Protein AF-A0A6C0IVQ6-F1 (afdb_monomer)

Sequence (278 aa):
MSDYTIDEHLTDEHANLTTINNNGDSGSSLWKPEQEDILKKWADKALCYKTMHTKSIKKYWCLNAWFNIPVIILSTLTGTGNFAQGSFNESYASTLILLIGAANLLSAILGTISQYINVAGTLEGHRFANISWDKYARGIQVELGKVRSDRVKDPVMYIKKCQEEFDRLIEISPHFSNDVIEWFTKLINTGEFIEHKQLFGVCCYEWFCLPCGFRGCKKSNCCNTDNDLKENKKKVFKSIWNEIELPEILGRIKPTTIVREDNGSYVNEDNKYRISNV

Secondary structure (DSSP, 8-state):
-----------------------------PPPHHHHHHHHHHHHHHHHHHHHHHHHHHHHHHHHHHHHHHHHHHHHHHHHHHHHGGGS-HHHHHHHHHHHHHHHHHHHHHHHHHHHHTHHHHHHHHHHHHHHHHHHHHHHHHHHHS-GGGS-S-HHHHHHHHHHHHHHHHHHSPPPPHHHHHHHHHHHHH-S-------SSS-HHHHHH-TT-------TTS--S-HHHHHHHHHHHHHHHHHS---TTSS--PPPP-----TT--SSS--TT-----

Radius of gyration: 31.56 Å; Cα contacts (8 Å, |Δi|>4): 172; chains: 1; bounding box: 65×114×86 Å

Solvent-accessible surface area (backbone atoms only — not comparable to full-atom values): 16973 Å² total; per-residue (Å²): 138,85,86,85,89,84,86,89,80,89,79,92,84,82,83,86,82,76,86,77,78,87,67,85,74,92,60,78,62,69,84,50,73,70,60,54,51,51,50,35,55,51,26,45,51,26,50,51,51,22,51,51,24,53,54,48,28,56,52,30,49,41,53,36,48,65,46,49,52,58,30,50,53,33,45,50,54,30,54,52,45,66,70,46,54,88,75,52,59,79,93,51,38,69,61,51,54,52,51,39,52,50,39,44,52,51,24,50,51,48,48,50,51,43,60,71,70,32,38,64,59,53,24,50,40,25,49,53,38,25,53,52,28,47,52,51,21,50,53,46,43,57,51,36,44,26,54,78,86,76,36,76,61,53,50,68,63,49,51,52,52,54,47,55,52,48,54,50,50,60,72,73,36,66,84,80,55,70,71,58,52,53,52,47,54,49,35,67,76,68,70,50,87,74,78,68,82,70,61,86,78,68,42,60,56,65,71,70,71,37,88,85,66,72,83,73,80,88,63,99,76,84,76,89,73,64,70,69,66,51,49,52,53,50,50,55,48,48,57,60,50,70,72,46,85,70,63,74,87,72,80,57,92,69,79,63,63,75,54,64,90,62,84,94,49,78,83,57,88,77,62,84,68,68,79,80,85,126

Mean predicted aligned error: 15.67 Å

InterPro domains:
  IPR059224 SLATT domain-containing [NF033632] (39-190)

Nearest PDB structures (foldseek):
  4fzs-assembly1_A  TM=4.197E-01  e=8.525E-01  Homo sapiens
  1g73-assembly2_B  TM=5.294E-01  e=4.047E+00  Homo sapiens
  8i7r-assembly1_Fl  TM=3.963E-01  e=7.949E+00  Mus musculus
  8otz-assembly1_DU  TM=2.784E-01  e=6.132E+00  Bos taurus

Structure (mmCIF, N/CA/C/O backbone):
data_AF-A0A6C0IVQ6-F1
#
_entry.id   AF-A0A6C0IVQ6-F1
#
loop_
_atom_site.group_PDB
_atom_site.id
_atom_site.type_symbol
_atom_site.label_atom_id
_atom_site.label_alt_id
_atom_site.label_comp_id
_atom_site.label_asym_id
_atom_site.label_entity_id
_atom_site.label_seq_id
_atom_site.pdbx_PDB_ins_code
_atom_site.Cartn_x
_atom_site.Cartn_y
_atom_site.Cartn_z
_atom_site.occupancy
_atom_site.B_iso_or_equiv
_atom_site.auth_seq_id
_atom_site.auth_comp_id
_atom_site.auth_asym_id
_atom_site.auth_atom_id
_atom_site.pdbx_PDB_model_num
ATOM 1 N N . MET A 1 1 ? -3.116 69.961 25.417 1.00 39.62 1 MET A N 1
ATOM 2 C CA . MET A 1 1 ? -4.136 70.856 24.834 1.00 39.62 1 MET A CA 1
ATOM 3 C C . MET A 1 1 ? -4.857 70.059 23.761 1.00 39.62 1 MET A C 1
ATOM 5 O O . MET A 1 1 ? -4.178 69.520 22.896 1.00 39.62 1 MET A O 1
ATOM 9 N N . SER A 1 2 ? -6.182 69.977 23.878 1.00 34.84 2 SER A N 1
ATOM 10 C CA . SER A 1 2 ? -7.156 69.110 23.185 1.00 34.84 2 SER A CA 1
ATOM 11 C C . SER A 1 2 ? -7.271 67.665 23.695 1.00 34.84 2 SER A C 1
ATOM 13 O O . SER A 1 2 ? -6.541 66.769 23.282 1.00 34.84 2 SER A O 1
ATOM 15 N N . ASP A 1 3 ? -8.212 67.526 24.634 1.00 31.81 3 ASP A N 1
ATOM 16 C CA . ASP A 1 3 ? -8.938 66.329 25.067 1.00 31.81 3 ASP A CA 1
ATOM 17 C C . ASP A 1 3 ? -9.768 65.716 23.931 1.00 31.81 3 ASP A C 1
ATOM 19 O O . ASP A 1 3 ? -10.165 66.449 23.029 1.00 31.81 3 ASP A O 1
ATOM 23 N N . TYR A 1 4 ? -10.114 64.427 24.035 1.00 32.75 4 TYR A N 1
ATOM 24 C CA . TYR A 1 4 ? -11.476 63.932 23.773 1.00 32.75 4 TYR A CA 1
ATOM 25 C C . TYR A 1 4 ? -11.675 62.537 24.396 1.00 32.75 4 TYR A C 1
ATOM 27 O O . TYR A 1 4 ? -10.971 61.579 24.079 1.00 32.75 4 TYR A O 1
ATOM 35 N N . THR A 1 5 ? -12.643 62.474 25.307 1.00 34.56 5 THR A N 1
ATOM 36 C CA . THR A 1 5 ? -13.214 61.312 26.004 1.00 34.56 5 THR A CA 1
ATOM 37 C C . THR A 1 5 ? -14.140 60.529 25.067 1.00 34.56 5 THR A C 1
ATOM 39 O O . THR A 1 5 ? -14.837 61.150 24.265 1.00 34.56 5 THR A O 1
ATOM 42 N N . ILE A 1 6 ?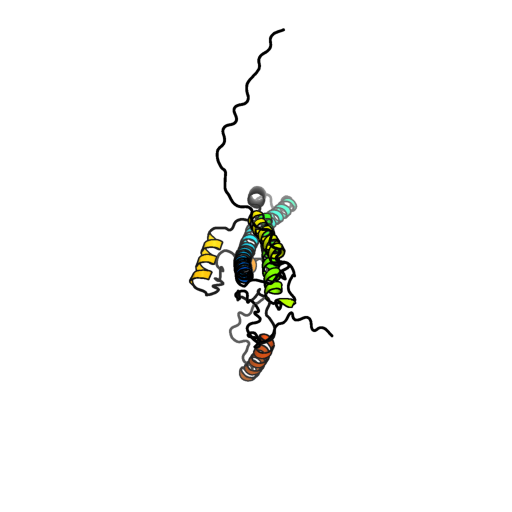 -14.207 59.196 25.185 1.00 34.34 6 ILE A N 1
ATOM 43 C CA . ILE A 1 6 ? -15.333 58.403 24.660 1.00 34.34 6 ILE A CA 1
ATOM 44 C C . ILE A 1 6 ? -15.822 57.456 25.757 1.00 34.34 6 ILE A C 1
ATOM 46 O O . ILE A 1 6 ? -15.037 56.718 26.352 1.00 34.34 6 ILE A O 1
ATOM 50 N N . ASP A 1 7 ? -17.125 57.569 25.994 1.00 32.91 7 ASP A N 1
ATOM 51 C CA . ASP A 1 7 ? -17.917 57.022 27.083 1.00 32.91 7 ASP A CA 1
ATOM 52 C C . ASP A 1 7 ? -18.159 55.510 27.028 1.00 32.91 7 ASP A C 1
ATOM 54 O O . ASP A 1 7 ? -18.269 54.871 25.979 1.00 32.91 7 ASP A O 1
ATOM 58 N N . GLU A 1 8 ? -18.310 54.998 28.241 1.00 35.06 8 GLU A N 1
ATOM 59 C CA . GLU A 1 8 ? -18.814 53.704 28.665 1.00 35.06 8 GLU A CA 1
ATOM 60 C C . GLU A 1 8 ? -20.322 53.594 28.373 1.00 35.06 8 GLU A C 1
ATOM 62 O O . GLU A 1 8 ? -21.125 54.370 28.886 1.00 35.06 8 GLU A O 1
ATOM 67 N N . HIS A 1 9 ? -20.729 52.608 27.569 1.00 32.59 9 HIS A N 1
ATOM 68 C CA . HIS A 1 9 ? -22.131 52.199 27.473 1.00 32.59 9 HIS A CA 1
ATOM 69 C C . HIS A 1 9 ? -22.237 50.677 27.609 1.00 32.59 9 HIS A C 1
ATOM 71 O O . HIS A 1 9 ? -22.200 49.918 26.641 1.00 32.59 9 HIS A O 1
ATOM 77 N N . LEU A 1 10 ? -22.350 50.250 28.867 1.00 28.84 10 LEU A N 1
ATOM 78 C CA . LEU A 1 10 ? -22.862 48.949 29.280 1.00 28.84 10 LEU A CA 1
ATOM 79 C C . LEU A 1 10 ? -24.372 48.909 29.011 1.00 28.84 10 LEU A C 1
ATOM 81 O O . LEU A 1 10 ? -25.109 49.786 29.464 1.00 28.84 10 LEU A O 1
ATOM 85 N N . THR A 1 11 ? -24.832 47.886 28.294 1.00 32.78 11 THR A N 1
ATOM 86 C CA . THR A 1 11 ? -26.228 47.439 28.352 1.00 32.78 11 THR A CA 1
ATOM 87 C C . THR A 1 11 ? -26.240 45.932 28.549 1.00 32.78 11 THR A C 1
ATOM 89 O O . THR A 1 11 ? -25.599 45.185 27.811 1.00 32.78 11 THR A O 1
ATOM 92 N N . ASP A 1 12 ? -26.914 45.542 29.625 1.00 32.16 12 ASP A N 1
ATOM 93 C CA . ASP A 1 12 ? -27.153 44.185 30.085 1.00 32.16 12 ASP A CA 1
ATOM 94 C C . ASP A 1 12 ? -27.976 43.383 29.073 1.00 32.16 12 ASP A C 1
ATOM 96 O O . ASP A 1 12 ? -29.103 43.757 28.753 1.00 32.16 12 ASP A O 1
ATOM 100 N N . GLU A 1 13 ? -27.476 42.218 28.664 1.00 32.88 13 GLU A N 1
ATOM 101 C CA . GLU A 1 13 ? -28.340 41.119 28.239 1.00 32.88 13 GLU A CA 1
ATOM 102 C C . GLU A 1 13 ? -27.662 39.766 28.501 1.00 32.88 13 GLU A C 1
ATOM 104 O O . GLU A 1 13 ? -26.482 39.571 28.216 1.00 32.88 13 GLU A O 1
ATOM 109 N N . HIS A 1 14 ? -28.454 38.833 29.037 1.00 36.22 14 HIS A N 1
ATOM 110 C CA . HIS A 1 14 ? -28.148 37.429 29.360 1.00 36.22 14 HIS A CA 1
ATOM 111 C C . HIS A 1 14 ? -27.620 37.116 30.767 1.00 36.22 14 HIS A C 1
ATOM 113 O O . HIS A 1 14 ? -26.554 36.538 30.979 1.00 36.22 14 HIS A O 1
ATOM 119 N N . ALA A 1 15 ? -28.511 37.334 31.736 1.00 33.47 15 ALA A N 1
ATOM 120 C CA . ALA A 1 15 ? -28.677 36.392 32.832 1.00 33.47 15 ALA A CA 1
ATOM 121 C C . ALA A 1 15 ? -29.112 35.002 32.312 1.00 33.47 15 ALA A C 1
ATOM 123 O O . ALA A 1 15 ? -29.922 34.895 31.392 1.00 33.47 15 ALA A O 1
ATOM 124 N N . ASN A 1 16 ? -28.647 33.971 33.025 1.00 36.69 16 ASN A N 1
ATOM 125 C CA . ASN A 1 16 ? -29.128 32.584 33.062 1.00 36.69 16 ASN A CA 1
ATOM 126 C C . ASN A 1 16 ? -28.609 31.614 31.993 1.00 36.69 16 ASN A C 1
ATOM 128 O O . ASN A 1 16 ? -29.297 31.321 31.025 1.00 36.69 16 ASN A O 1
ATOM 132 N N . 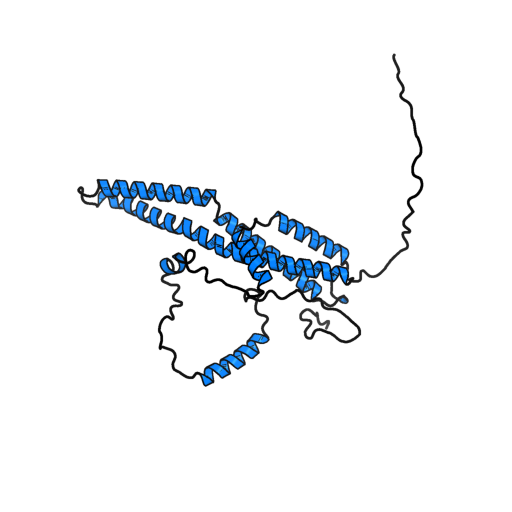LEU A 1 17 ? -27.481 30.965 32.298 1.00 35.75 17 LEU A N 1
ATOM 133 C CA . LEU A 1 17 ? -27.273 29.536 32.036 1.00 35.75 17 LEU A CA 1
ATOM 134 C C . LEU A 1 17 ? -26.373 28.956 33.139 1.00 35.75 17 LEU A C 1
ATOM 136 O O . LEU A 1 17 ? -25.151 28.958 33.063 1.00 35.75 17 LEU A O 1
ATOM 140 N N . THR A 1 18 ? -27.050 28.530 34.207 1.00 37.06 18 THR A N 1
ATOM 141 C CA . THR A 1 18 ? -26.731 27.384 35.074 1.00 37.06 18 THR A CA 1
ATOM 142 C C . THR A 1 18 ? -25.257 27.070 35.335 1.00 37.06 18 THR A C 1
ATOM 144 O O . THR A 1 18 ? -24.587 26.385 34.565 1.00 37.06 18 THR A O 1
ATOM 147 N N . THR A 1 19 ? -24.836 27.442 36.541 1.00 34.34 19 THR A N 1
ATOM 148 C CA . THR A 1 19 ? -23.921 26.697 37.410 1.00 34.34 19 THR A CA 1
ATOM 149 C C . THR A 1 19 ? -24.082 25.185 37.214 1.00 34.34 19 THR A C 1
ATOM 151 O O . THR A 1 19 ? -25.036 24.574 37.700 1.00 34.34 19 THR A O 1
ATOM 154 N N . ILE A 1 20 ? -23.146 24.563 36.494 1.00 45.22 20 ILE A N 1
ATOM 155 C CA . ILE A 1 20 ? -22.993 23.110 36.504 1.00 45.22 20 ILE A CA 1
ATOM 156 C C . ILE A 1 20 ? -22.414 22.760 37.873 1.00 45.22 20 ILE A C 1
ATOM 158 O O . ILE A 1 20 ? -21.264 23.070 38.183 1.00 45.22 20 ILE A O 1
ATOM 162 N N . ASN A 1 21 ? -23.263 22.164 38.708 1.00 36.16 21 ASN A N 1
ATOM 163 C CA . ASN A 1 21 ? -22.885 21.544 39.967 1.00 36.16 21 ASN A CA 1
ATOM 164 C C . ASN A 1 21 ? -21.719 20.578 39.731 1.00 36.16 21 ASN A C 1
ATOM 166 O O . ASN A 1 21 ? -21.910 19.481 39.205 1.00 36.16 21 ASN A O 1
ATOM 170 N N . ASN A 1 22 ? -20.530 20.961 40.193 1.00 44.78 22 ASN A N 1
ATOM 171 C CA . ASN A 1 22 ? -19.451 20.031 40.500 1.00 44.78 22 ASN A CA 1
ATOM 172 C C . ASN A 1 22 ? -19.843 19.247 41.759 1.00 44.78 22 ASN A C 1
ATOM 174 O O . ASN A 1 22 ? -19.300 19.462 42.840 1.00 44.78 22 ASN A O 1
ATOM 178 N N . ASN A 1 23 ? -20.824 18.357 41.622 1.00 41.56 23 ASN A N 1
ATOM 179 C CA . ASN A 1 23 ? -21.019 17.286 42.582 1.00 41.56 23 ASN A CA 1
ATOM 180 C C . ASN A 1 23 ? -20.030 16.186 42.219 1.00 41.56 23 ASN A C 1
ATOM 182 O O . ASN A 1 23 ? -20.065 15.648 41.114 1.00 41.56 23 ASN A O 1
ATOM 186 N N . GLY A 1 24 ? -19.115 15.927 43.151 1.00 49.47 24 GLY A N 1
ATOM 187 C CA . GLY A 1 24 ? -18.060 14.942 43.012 1.00 49.47 24 GLY A CA 1
ATOM 188 C C . GLY A 1 24 ? -18.602 13.585 42.588 1.00 49.47 24 GLY A C 1
ATOM 189 O O . GLY A 1 24 ? -19.324 12.936 43.337 1.00 49.47 24 GLY A O 1
ATOM 190 N N . ASP A 1 25 ? -18.177 13.151 41.409 1.00 44.53 25 ASP A N 1
ATOM 191 C CA . ASP A 1 25 ? -18.083 11.741 41.090 1.00 44.53 25 ASP A CA 1
ATOM 192 C C . ASP A 1 25 ? -16.609 11.364 41.225 1.00 44.53 25 ASP A C 1
ATOM 194 O O . ASP A 1 25 ? -15.830 11.376 40.273 1.00 44.53 25 ASP A O 1
ATOM 198 N N . SER A 1 26 ? -16.195 11.036 42.448 1.00 49.28 26 SER A N 1
ATOM 199 C CA . SER A 1 26 ? -15.092 10.096 42.647 1.00 49.28 26 SER A CA 1
ATOM 200 C C . SER A 1 26 ? -15.589 8.694 42.272 1.00 49.28 26 SER A C 1
ATOM 202 O O . SER A 1 26 ? -15.626 7.789 43.105 1.00 49.28 26 SER A O 1
ATOM 204 N N . GLY A 1 27 ? -16.058 8.550 41.035 1.00 42.69 27 GLY A N 1
ATOM 205 C CA . GLY A 1 27 ? -16.560 7.324 40.451 1.00 42.69 27 GLY A CA 1
ATOM 206 C C . GLY A 1 27 ? -15.420 6.696 39.682 1.00 42.69 27 GLY A C 1
ATOM 207 O O . GLY A 1 27 ? -14.836 7.317 38.796 1.00 42.69 27 GLY A O 1
ATOM 208 N N . SER A 1 28 ? -15.055 5.475 40.061 1.00 48.81 28 SER A N 1
ATOM 209 C CA . SER A 1 28 ? -14.096 4.649 39.332 1.00 48.81 28 SER A CA 1
ATOM 210 C C . SER A 1 28 ? -14.284 4.814 37.825 1.00 48.81 28 SER A C 1
ATOM 212 O O . SER A 1 28 ? -15.405 4.686 37.334 1.00 48.81 28 SER A O 1
ATOM 214 N N . SER A 1 29 ? -13.194 5.086 37.118 1.00 61.88 29 SER A N 1
ATOM 215 C CA . SER A 1 29 ? -13.087 5.227 35.668 1.00 61.88 29 SER A CA 1
ATOM 216 C C . SER A 1 29 ? -13.442 3.916 34.949 1.00 61.88 29 SER A C 1
ATOM 218 O O . SER A 1 29 ? -12.601 3.205 34.402 1.00 61.88 29 SER A O 1
ATOM 220 N N . LEU A 1 30 ? -14.718 3.553 35.019 1.00 79.06 30 LEU A N 1
ATOM 221 C CA . LEU A 1 30 ? -15.250 2.290 34.549 1.00 79.06 30 LEU A CA 1
ATOM 222 C C . LEU A 1 30 ? -15.512 2.382 33.044 1.00 79.06 30 LEU A C 1
ATOM 224 O O . LEU A 1 30 ? -16.108 3.345 32.557 1.00 79.06 30 LEU A O 1
ATOM 228 N N . TRP A 1 31 ? -15.086 1.354 32.315 1.00 84.69 31 TRP A N 1
ATOM 229 C CA . TRP A 1 31 ? -15.348 1.208 30.887 1.00 84.69 31 TRP A CA 1
ATOM 230 C C . TRP A 1 31 ? -16.850 1.145 30.603 1.00 84.69 31 TRP A C 1
ATOM 232 O O . TRP A 1 31 ? -17.545 0.244 31.080 1.00 84.69 31 TRP A O 1
ATOM 242 N N . LYS A 1 32 ? -17.341 2.085 29.790 1.00 88.12 32 LYS A N 1
ATOM 243 C CA . LYS A 1 32 ? -18.727 2.092 29.310 1.00 88.12 32 LYS A CA 1
ATOM 244 C C . LYS A 1 32 ? -18.858 1.285 28.010 1.00 88.12 32 LYS A C 1
ATOM 246 O O . LYS A 1 32 ? -17.937 1.307 27.190 1.00 88.12 32 LYS A O 1
ATOM 251 N N . PRO A 1 33 ? -19.987 0.599 27.763 1.00 87.50 33 PRO A N 1
ATOM 252 C CA . PRO A 1 33 ? -20.165 -0.203 26.551 1.00 87.50 33 PRO A CA 1
ATOM 253 C C . PRO A 1 33 ? -20.109 0.630 25.259 1.00 87.50 33 PRO A C 1
ATOM 255 O O . PRO A 1 33 ? -19.648 0.133 24.233 1.00 87.50 33 PRO A O 1
ATOM 258 N N . GLU A 1 34 ? -20.517 1.901 25.293 1.00 88.31 34 GLU A N 1
ATOM 259 C CA . GLU A 1 34 ? -20.452 2.804 24.137 1.00 88.31 34 GLU A CA 1
ATOM 260 C C . GLU A 1 34 ? -19.000 3.115 23.745 1.00 88.31 34 GLU A C 1
ATOM 262 O O . GLU A 1 34 ? -18.670 3.200 22.564 1.00 88.31 34 GLU A O 1
ATOM 267 N N . GLN A 1 35 ? -18.115 3.241 24.737 1.00 89.88 35 GLN A N 1
ATOM 268 C CA . GLN A 1 35 ? -16.686 3.485 24.534 1.00 89.88 35 GLN A CA 1
ATOM 269 C C . GLN A 1 35 ? -16.002 2.287 23.867 1.00 89.88 35 GLN A C 1
ATOM 271 O O . GLN A 1 35 ? -15.200 2.450 22.947 1.00 89.88 35 GLN A O 1
ATOM 276 N N . GLU A 1 36 ? -16.355 1.076 24.301 1.00 89.12 36 GLU A N 1
ATOM 277 C CA . GLU A 1 36 ? -15.855 -0.171 23.717 1.00 89.12 36 GLU A CA 1
ATOM 278 C C . GLU A 1 36 ? -16.308 -0.328 22.256 1.00 89.12 36 GLU A C 1
ATOM 280 O O . GLU A 1 36 ? -15.520 -0.739 21.403 1.00 89.12 36 GLU A O 1
ATOM 285 N N . ASP A 1 37 ? -17.557 0.037 21.947 1.00 88.44 37 ASP A N 1
ATOM 286 C CA . ASP A 1 37 ? -18.102 -0.029 20.587 1.00 88.44 37 ASP A CA 1
ATOM 287 C C . ASP A 1 37 ? -17.425 0.970 19.631 1.00 88.44 37 ASP A C 1
ATOM 289 O O . ASP A 1 37 ? -17.140 0.636 18.478 1.00 88.44 37 ASP A O 1
ATOM 293 N N . ILE A 1 38 ? -17.092 2.175 20.109 1.00 90.00 38 ILE A N 1
ATOM 294 C CA . ILE A 1 38 ? -16.321 3.161 19.332 1.00 90.00 38 ILE A CA 1
ATOM 295 C C . ILE A 1 38 ? -14.939 2.604 18.979 1.00 90.00 38 ILE A C 1
ATOM 297 O O . ILE A 1 38 ? -14.552 2.610 17.808 1.00 90.00 38 ILE A O 1
ATOM 301 N N . LEU A 1 39 ? -14.217 2.075 19.970 1.00 91.56 39 LEU A N 1
ATOM 302 C CA . LEU A 1 39 ? -12.893 1.491 19.757 1.00 91.56 39 LEU A CA 1
ATOM 303 C C . LEU A 1 39 ? -12.950 0.299 18.800 1.00 91.56 39 LEU A C 1
ATOM 305 O O . LEU A 1 39 ? -12.132 0.208 17.886 1.00 91.56 39 LEU A O 1
ATOM 309 N N . LYS A 1 40 ? -13.954 -0.571 18.947 1.00 88.94 40 LYS A N 1
ATOM 310 C CA . LYS A 1 40 ? -14.193 -1.681 18.020 1.00 88.94 40 LYS A CA 1
ATOM 311 C C . LYS A 1 40 ? -14.358 -1.180 16.583 1.00 88.94 40 LYS A C 1
ATOM 313 O O . LYS A 1 40 ? -13.681 -1.670 15.682 1.00 88.94 40 LYS A O 1
ATOM 318 N N . LYS A 1 41 ? -15.207 -0.170 16.363 1.00 87.56 41 LYS A N 1
ATOM 319 C CA . LYS A 1 41 ? -15.421 0.432 15.036 1.00 87.56 41 LYS A CA 1
ATOM 320 C C . LYS A 1 41 ? -14.136 1.019 14.453 1.00 87.56 41 LYS A C 1
ATOM 322 O O . LYS A 1 41 ? -13.919 0.917 13.246 1.00 87.56 41 LYS A O 1
ATOM 327 N N . TRP A 1 42 ? -13.292 1.644 15.270 1.00 91.94 42 TRP A N 1
ATOM 328 C CA . TRP A 1 42 ? -12.008 2.181 14.814 1.00 91.94 42 TRP A CA 1
ATOM 329 C C . TRP A 1 42 ? -10.998 1.087 14.471 1.00 91.94 42 TRP A C 1
ATOM 331 O O . TRP A 1 42 ? -10.340 1.191 13.436 1.00 91.94 42 TRP A O 1
ATOM 341 N N . ALA A 1 43 ? -10.922 0.019 15.266 1.00 90.38 43 ALA A N 1
ATOM 342 C CA . ALA A 1 43 ? -10.088 -1.141 14.962 1.00 90.38 43 ALA A CA 1
ATOM 343 C C . ALA A 1 43 ? -10.503 -1.802 13.637 1.00 90.38 43 ALA A C 1
ATOM 345 O O . ALA A 1 43 ? -9.658 -2.039 12.774 1.00 90.38 43 ALA A O 1
ATOM 346 N N . ASP A 1 44 ? -11.804 -2.008 13.422 1.00 87.50 44 ASP A N 1
ATOM 347 C CA . ASP A 1 44 ? -12.320 -2.605 12.186 1.00 87.50 44 ASP A CA 1
ATOM 348 C C . ASP A 1 44 ? -12.047 -1.705 10.964 1.00 87.50 44 ASP A C 1
ATOM 350 O O . ASP A 1 44 ? -11.584 -2.183 9.926 1.00 87.50 44 ASP A O 1
ATOM 354 N N . LYS A 1 45 ? -12.233 -0.381 11.087 1.00 89.19 45 LYS A N 1
ATOM 355 C CA . LYS A 1 45 ? -11.847 0.580 10.035 1.00 89.19 45 LYS A CA 1
ATOM 356 C C . LYS A 1 45 ? -10.347 0.536 9.735 1.00 89.19 45 LYS A C 1
ATOM 358 O O . LYS A 1 45 ? -9.958 0.570 8.569 1.00 89.19 45 LYS A O 1
ATOM 363 N N . ALA A 1 46 ? -9.503 0.436 10.757 1.00 91.12 46 ALA A N 1
ATOM 364 C CA . ALA A 1 46 ? -8.058 0.343 10.585 1.00 91.12 46 ALA A CA 1
ATOM 365 C C . ALA A 1 46 ? -7.639 -0.933 9.834 1.00 91.12 46 ALA A C 1
ATOM 367 O O . ALA A 1 46 ? -6.773 -0.871 8.960 1.00 91.12 46 ALA A O 1
ATOM 368 N N . LEU A 1 47 ? -8.298 -2.071 10.085 1.00 88.12 47 LEU A N 1
ATOM 369 C CA . LEU A 1 47 ? -8.084 -3.307 9.319 1.00 88.12 47 LEU A CA 1
ATOM 370 C C . LEU A 1 47 ? -8.481 -3.159 7.842 1.00 88.12 47 LEU A C 1
ATOM 372 O O . LEU A 1 47 ? -7.790 -3.672 6.954 1.00 88.12 47 LEU A O 1
ATOM 376 N N . CYS A 1 48 ? -9.561 -2.426 7.559 1.00 88.38 48 CYS A N 1
ATOM 377 C CA . CYS A 1 48 ? -9.951 -2.077 6.193 1.00 88.38 48 CYS A CA 1
ATOM 378 C C . CYS A 1 48 ? -8.857 -1.250 5.496 1.00 88.38 48 CYS A C 1
ATOM 380 O O . CYS A 1 48 ? -8.420 -1.610 4.399 1.00 88.38 48 CYS A O 1
ATOM 382 N N . TYR A 1 49 ? -8.348 -0.198 6.149 1.00 91.94 49 TYR A N 1
ATOM 383 C CA . TYR A 1 49 ? -7.251 0.617 5.614 1.00 91.94 49 TYR A CA 1
ATOM 384 C C . TYR A 1 49 ? -5.978 -0.195 5.383 1.00 91.94 49 TYR A C 1
ATOM 386 O O . TYR A 1 49 ? -5.423 -0.157 4.283 1.00 91.94 49 TYR A O 1
ATOM 394 N N . LYS A 1 50 ? -5.552 -0.999 6.364 1.00 91.94 50 LYS A N 1
ATOM 395 C CA . LYS A 1 50 ? -4.431 -1.944 6.232 1.00 91.94 50 LYS A CA 1
ATOM 396 C C . LYS A 1 50 ? -4.588 -2.823 4.988 1.00 91.94 50 LYS A C 1
ATOM 398 O O . LYS A 1 50 ? -3.658 -2.965 4.194 1.00 91.94 50 LYS A O 1
ATOM 403 N N . THR A 1 51 ? -5.774 -3.390 4.783 1.00 86.00 51 THR A N 1
ATOM 404 C CA . THR A 1 51 ? -6.046 -4.282 3.646 1.00 86.00 51 THR A CA 1
ATOM 405 C C . THR A 1 51 ? -5.908 -3.548 2.309 1.00 86.00 51 THR A C 1
ATOM 407 O O . THR A 1 51 ? -5.255 -4.054 1.390 1.00 86.00 51 THR A O 1
ATOM 410 N N . MET A 1 52 ? -6.445 -2.330 2.205 1.00 89.06 52 MET A N 1
ATOM 411 C CA . MET A 1 52 ? -6.276 -1.487 1.017 1.00 89.06 52 MET A CA 1
ATOM 412 C C . MET A 1 52 ? -4.804 -1.113 0.787 1.00 89.06 52 MET A C 1
ATOM 414 O O . MET A 1 52 ? -4.314 -1.231 -0.337 1.00 89.06 52 MET A O 1
ATOM 418 N N . HIS A 1 53 ? -4.054 -0.753 1.836 1.00 93.12 53 HIS A N 1
ATOM 419 C CA . HIS A 1 53 ? -2.619 -0.469 1.722 1.00 93.12 53 HIS A CA 1
ATOM 420 C C . HIS A 1 53 ? -1.825 -1.701 1.274 1.00 93.12 53 HIS A C 1
ATOM 422 O O . HIS A 1 53 ? -0.988 -1.588 0.382 1.00 93.12 53 HIS A O 1
ATOM 428 N N . THR A 1 54 ? -2.126 -2.889 1.803 1.00 88.44 54 THR A N 1
ATOM 429 C CA . THR A 1 54 ? -1.513 -4.155 1.365 1.00 88.44 54 THR A CA 1
ATOM 430 C C . THR A 1 54 ? -1.726 -4.403 -0.131 1.00 88.44 54 THR A C 1
ATOM 432 O O . THR A 1 54 ? -0.802 -4.819 -0.837 1.00 88.44 54 THR A O 1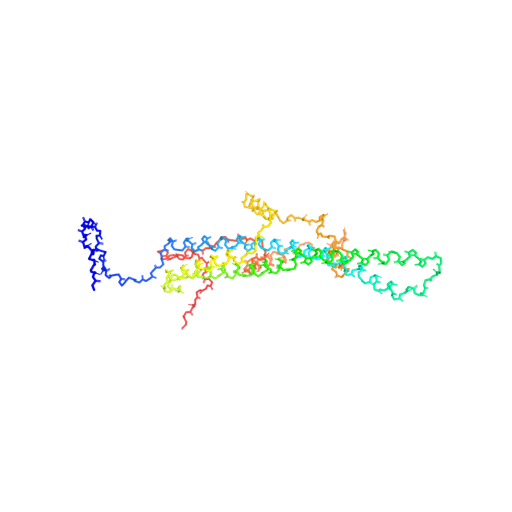
ATOM 435 N N . LYS A 1 55 ? -2.928 -4.117 -0.649 1.00 85.69 55 LYS A N 1
ATOM 436 C CA . LYS A 1 55 ? -3.223 -4.231 -2.083 1.00 85.69 55 LYS A CA 1
ATOM 437 C C . LYS A 1 55 ? -2.431 -3.211 -2.908 1.00 85.69 55 LYS A C 1
ATOM 439 O O . LYS A 1 55 ? -1.839 -3.592 -3.921 1.00 85.69 55 LYS A O 1
ATOM 444 N N . SER A 1 56 ? -2.368 -1.958 -2.459 1.00 89.44 56 SER A N 1
ATOM 445 C CA . SER A 1 56 ? -1.579 -0.903 -3.106 1.00 89.44 56 SER A CA 1
ATOM 446 C C . SER A 1 56 ? -0.087 -1.233 -3.150 1.00 89.44 56 SER A C 1
ATOM 448 O O . SER A 1 56 ? 0.531 -1.059 -4.196 1.00 89.44 56 SER A O 1
ATOM 450 N N . ILE A 1 57 ? 0.490 -1.780 -2.072 1.00 91.06 57 ILE A N 1
ATOM 451 C CA . ILE A 1 57 ? 1.904 -2.197 -2.031 1.00 91.06 57 ILE A CA 1
ATOM 452 C C . ILE A 1 57 ? 2.211 -3.159 -3.179 1.00 91.06 57 ILE A C 1
ATOM 454 O O . ILE A 1 57 ? 3.149 -2.931 -3.938 1.00 91.06 57 ILE A O 1
ATOM 458 N N . LYS A 1 58 ? 1.387 -4.201 -3.362 1.00 84.94 58 LYS A N 1
ATOM 459 C CA . LYS A 1 58 ? 1.567 -5.161 -4.462 1.00 84.94 58 LYS A CA 1
ATOM 460 C C . LYS A 1 58 ? 1.532 -4.455 -5.824 1.00 84.94 58 LYS A C 1
ATOM 462 O O . LYS A 1 58 ? 2.401 -4.688 -6.655 1.00 84.94 58 LYS A O 1
ATOM 467 N N . LYS A 1 59 ? 0.568 -3.555 -6.042 1.00 85.75 59 LYS A N 1
ATOM 468 C CA . LYS A 1 59 ? 0.434 -2.789 -7.292 1.00 85.75 59 LYS A CA 1
ATOM 469 C C . LYS A 1 59 ? 1.669 -1.929 -7.586 1.00 85.75 59 LYS A C 1
ATOM 471 O O . LYS A 1 59 ? 2.231 -2.025 -8.676 1.00 85.75 59 LYS A O 1
ATOM 476 N N . TYR A 1 60 ? 2.084 -1.095 -6.633 1.00 89.56 60 TYR A N 1
ATOM 477 C CA . TYR A 1 60 ? 3.205 -0.174 -6.826 1.00 89.56 60 TYR A CA 1
ATOM 478 C C . TYR A 1 60 ? 4.550 -0.901 -6.893 1.00 89.56 60 TYR A C 1
ATOM 480 O O . TYR A 1 60 ? 5.434 -0.453 -7.617 1.00 89.56 60 TYR A O 1
ATOM 488 N N . TRP A 1 61 ? 4.694 -2.055 -6.235 1.00 87.88 61 TRP A N 1
ATOM 489 C CA . TRP A 1 61 ? 5.873 -2.906 -6.394 1.00 87.88 61 TRP A CA 1
ATOM 490 C C . TRP A 1 61 ? 6.031 -3.384 -7.840 1.00 87.88 61 TRP A C 1
ATOM 492 O O . TRP A 1 61 ? 7.095 -3.211 -8.436 1.00 87.88 61 TRP A O 1
ATOM 502 N N . CYS A 1 62 ? 4.953 -3.890 -8.439 1.00 82.88 62 CYS A N 1
ATOM 503 C CA . CYS A 1 62 ? 4.968 -4.322 -9.831 1.00 82.88 62 CYS A CA 1
ATOM 504 C C . CYS A 1 62 ? 5.224 -3.165 -10.801 1.00 82.88 62 CYS A C 1
ATOM 506 O O . CYS A 1 62 ? 5.992 -3.315 -11.747 1.00 82.88 62 CYS A O 1
ATOM 508 N N . LEU A 1 63 ? 4.598 -2.009 -10.564 1.00 85.81 63 LEU A N 1
ATOM 509 C CA . LEU A 1 63 ? 4.808 -0.819 -11.386 1.00 85.81 63 LEU A CA 1
ATOM 510 C C . LEU A 1 63 ? 6.269 -0.347 -11.312 1.00 85.81 63 LEU A C 1
ATOM 512 O O . LEU A 1 63 ? 6.869 -0.035 -12.336 1.00 85.81 63 LEU A O 1
ATOM 516 N N . ASN A 1 64 ? 6.862 -0.368 -10.116 1.00 88.75 64 ASN A N 1
ATOM 517 C CA . ASN A 1 64 ? 8.262 -0.013 -9.907 1.00 88.75 64 ASN 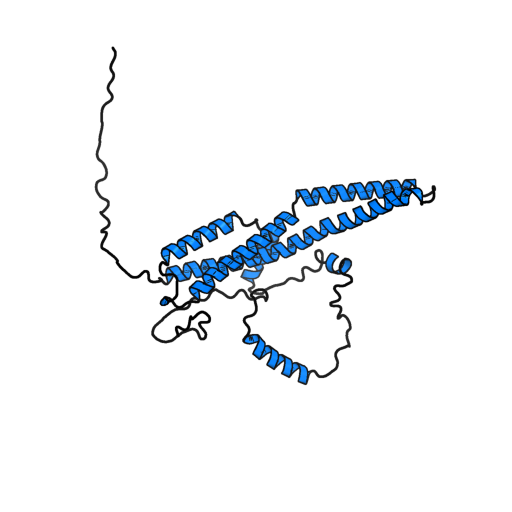A CA 1
ATOM 518 C C . ASN A 1 64 ? 9.201 -0.976 -10.647 1.00 88.75 64 ASN A C 1
ATOM 520 O O . ASN A 1 64 ? 10.152 -0.545 -11.296 1.00 88.75 64 ASN A O 1
ATOM 524 N N . ALA A 1 65 ? 8.921 -2.280 -10.589 1.00 86.12 65 ALA A N 1
ATOM 525 C CA . ALA A 1 65 ? 9.670 -3.284 -11.339 1.00 86.12 65 ALA A CA 1
ATOM 526 C C . ALA A 1 65 ? 9.538 -3.076 -12.859 1.00 86.12 65 ALA A C 1
ATOM 528 O O . ALA A 1 65 ? 10.529 -3.180 -13.581 1.00 86.12 65 ALA A O 1
ATOM 529 N N . TRP A 1 66 ? 8.341 -2.723 -13.339 1.00 84.94 66 TRP A N 1
ATOM 530 C CA . TRP A 1 66 ? 8.076 -2.522 -14.763 1.00 84.94 66 TRP A CA 1
ATOM 531 C C . TRP A 1 66 ? 8.824 -1.326 -15.362 1.00 84.94 66 TRP A C 1
ATOM 533 O O . TRP A 1 66 ? 9.217 -1.396 -16.520 1.00 84.94 66 TRP A O 1
ATOM 543 N N . PHE A 1 67 ? 9.090 -0.273 -14.585 1.00 87.31 67 PHE A N 1
ATOM 544 C CA . PHE A 1 67 ? 9.957 0.824 -15.027 1.00 87.31 67 PHE A CA 1
ATOM 545 C C . PHE A 1 67 ? 11.446 0.500 -14.872 1.00 87.31 67 PHE A C 1
ATOM 547 O O . PHE A 1 67 ? 12.223 0.711 -15.801 1.00 87.31 67 PHE A O 1
ATOM 554 N N . ASN A 1 68 ? 11.860 -0.030 -13.719 1.00 88.56 68 ASN A N 1
ATOM 555 C CA . ASN A 1 68 ? 13.285 -0.175 -13.415 1.00 88.56 68 ASN A CA 1
ATOM 556 C C . ASN A 1 68 ? 13.961 -1.307 -14.197 1.00 88.56 68 ASN A C 1
ATOM 558 O O . ASN A 1 68 ? 15.105 -1.152 -14.613 1.00 88.56 68 ASN A O 1
ATOM 562 N N . ILE A 1 69 ? 13.284 -2.437 -14.426 1.00 89.44 69 ILE A N 1
ATOM 563 C CA . ILE A 1 69 ? 13.902 -3.584 -15.111 1.00 89.44 69 ILE A CA 1
ATOM 564 C C . ILE A 1 69 ? 14.269 -3.244 -16.569 1.00 89.44 69 ILE A C 1
ATOM 566 O O . ILE A 1 69 ? 15.425 -3.464 -16.938 1.00 89.44 69 ILE A O 1
ATOM 570 N N . PRO A 1 70 ? 13.376 -2.669 -17.403 1.00 89.94 70 PRO A N 1
ATOM 571 C CA . PRO A 1 70 ? 13.745 -2.243 -18.753 1.00 89.94 70 PRO A CA 1
ATOM 572 C C . PRO A 1 70 ? 14.864 -1.202 -18.765 1.00 89.94 70 PRO A C 1
ATOM 574 O O . PRO A 1 70 ? 15.764 -1.303 -19.594 1.00 89.94 70 PRO A O 1
ATOM 577 N N . VAL A 1 71 ? 14.850 -0.248 -17.828 1.00 91.25 71 VAL A N 1
ATOM 578 C CA . VAL A 1 71 ? 15.915 0.760 -17.689 1.00 91.25 71 VAL A CA 1
ATOM 579 C C . VAL A 1 71 ? 17.259 0.094 -17.399 1.00 91.25 71 VAL A C 1
ATOM 581 O O . VAL A 1 71 ? 18.247 0.427 -18.049 1.00 91.25 71 VAL A O 1
ATOM 584 N N . ILE A 1 72 ? 17.314 -0.883 -16.488 1.00 91.75 72 ILE A N 1
ATOM 585 C CA . ILE A 1 72 ? 18.542 -1.639 -16.196 1.00 91.75 72 ILE A CA 1
ATOM 586 C C . ILE A 1 72 ? 19.019 -2.378 -17.449 1.00 91.75 72 ILE A C 1
ATOM 588 O O . ILE A 1 72 ? 20.171 -2.215 -17.840 1.00 91.75 72 ILE A O 1
ATOM 592 N N . ILE A 1 73 ? 18.141 -3.136 -18.115 1.00 92.00 73 ILE A N 1
ATOM 593 C CA . ILE A 1 73 ? 18.505 -3.929 -19.301 1.00 92.00 73 ILE A CA 1
ATOM 594 C C . ILE A 1 73 ? 19.034 -3.024 -20.419 1.00 92.00 73 ILE A C 1
ATOM 596 O O . ILE A 1 73 ? 20.113 -3.278 -20.952 1.00 92.00 73 ILE A O 1
ATOM 600 N N . LEU A 1 74 ? 18.309 -1.955 -20.757 1.00 92.56 74 LEU A N 1
ATOM 601 C CA . LEU A 1 74 ? 18.718 -1.015 -21.800 1.00 92.56 74 LEU A CA 1
ATOM 602 C C . LEU A 1 74 ? 20.020 -0.304 -21.432 1.00 92.56 74 LEU A C 1
ATOM 604 O O . LEU A 1 74 ? 20.892 -0.169 -22.287 1.00 92.56 74 LEU A O 1
ATOM 608 N N . SER A 1 75 ? 20.194 0.097 -20.171 1.00 91.69 75 SER A N 1
ATOM 609 C CA . SER A 1 75 ? 21.426 0.750 -19.713 1.00 91.69 75 SER A CA 1
ATOM 610 C C . SER A 1 75 ? 22.625 -0.191 -19.765 1.00 91.69 75 SER A C 1
ATOM 612 O O . SER A 1 75 ? 23.692 0.211 -20.222 1.00 91.69 75 SER A O 1
ATOM 614 N N . THR A 1 76 ? 22.464 -1.456 -19.363 1.00 93.19 76 THR A N 1
ATOM 615 C CA . THR A 1 76 ? 23.530 -2.461 -19.459 1.00 93.19 76 THR A CA 1
ATOM 616 C C . THR A 1 76 ? 23.873 -2.761 -20.915 1.00 93.19 76 THR A C 1
ATOM 618 O O . THR A 1 76 ? 25.048 -2.715 -21.270 1.00 93.19 76 THR A O 1
ATOM 621 N N . LEU A 1 77 ? 22.876 -2.991 -21.780 1.00 91.56 77 LEU A N 1
ATOM 622 C CA . LEU A 1 77 ? 23.102 -3.234 -23.211 1.00 91.56 77 LEU A CA 1
ATOM 623 C C . LEU A 1 77 ? 23.794 -2.050 -23.890 1.00 91.56 77 LEU A C 1
ATOM 625 O O . LEU A 1 77 ? 24.724 -2.245 -24.665 1.00 91.56 77 LEU A O 1
ATOM 629 N N . THR A 1 78 ? 23.378 -0.826 -23.568 1.00 91.62 78 THR A N 1
ATOM 630 C CA . THR A 1 78 ? 23.994 0.398 -24.094 1.00 91.62 78 THR A CA 1
ATOM 631 C C . THR A 1 78 ? 25.421 0.565 -23.566 1.00 91.62 78 THR A C 1
ATOM 633 O O . THR A 1 78 ? 26.322 0.896 -24.332 1.00 91.62 78 THR A O 1
ATOM 636 N N . GLY A 1 79 ? 25.661 0.291 -22.279 1.00 89.44 79 GLY A N 1
ATOM 637 C CA . GLY A 1 79 ? 26.990 0.347 -21.667 1.00 89.44 79 GLY A CA 1
ATOM 638 C C . GLY A 1 79 ? 27.968 -0.646 -22.297 1.00 89.44 79 GLY A C 1
ATOM 639 O O . GLY A 1 79 ? 29.069 -0.266 -22.693 1.00 89.44 79 GLY A O 1
ATOM 640 N N . THR A 1 80 ? 27.547 -1.901 -22.472 1.00 91.00 80 THR A N 1
ATOM 641 C CA . THR A 1 80 ? 28.333 -2.921 -23.183 1.00 91.00 80 THR A CA 1
ATOM 642 C C . THR A 1 80 ? 28.494 -2.577 -24.663 1.00 91.00 80 THR A C 1
ATOM 644 O O . THR A 1 80 ? 29.580 -2.742 -25.210 1.00 91.00 80 THR A O 1
ATOM 647 N N . GLY A 1 81 ? 27.444 -2.059 -25.306 1.00 89.00 81 GLY A N 1
ATOM 648 C CA . GLY A 1 81 ? 27.475 -1.619 -26.698 1.00 89.00 81 GLY A CA 1
ATOM 649 C C . GLY A 1 81 ? 28.512 -0.524 -26.929 1.00 89.00 81 GLY A C 1
ATOM 650 O O . GLY A 1 81 ? 29.314 -0.644 -27.847 1.00 89.00 81 GLY A O 1
ATOM 651 N N . ASN A 1 82 ? 28.560 0.489 -26.058 1.00 87.69 82 ASN A N 1
ATOM 652 C CA . ASN A 1 82 ? 29.569 1.551 -26.099 1.00 87.69 82 ASN A CA 1
ATOM 653 C C . ASN A 1 82 ? 30.997 1.008 -25.940 1.00 87.69 82 ASN A C 1
ATOM 655 O O . ASN A 1 82 ? 31.899 1.462 -26.635 1.00 87.69 82 ASN A O 1
ATOM 659 N N . PHE A 1 83 ? 31.207 0.010 -25.077 1.00 86.25 83 PHE A N 1
ATOM 660 C CA . PHE A 1 83 ? 32.513 -0.638 -24.922 1.00 86.25 83 PHE A CA 1
ATOM 661 C C . PHE A 1 83 ? 32.922 -1.458 -26.160 1.00 86.25 83 PHE A C 1
ATOM 663 O O . PHE A 1 83 ? 34.081 -1.441 -26.563 1.00 86.25 83 PHE A O 1
ATOM 670 N N . ALA A 1 84 ? 31.973 -2.158 -26.785 1.00 85.75 84 ALA A N 1
ATOM 671 C CA . ALA A 1 84 ? 32.229 -3.046 -27.919 1.00 85.75 84 ALA A CA 1
ATOM 672 C C . ALA A 1 84 ? 32.248 -2.337 -29.290 1.00 85.75 84 ALA A C 1
ATOM 674 O O . ALA A 1 84 ? 32.543 -2.983 -30.294 1.00 85.75 84 ALA A O 1
ATOM 675 N N . GLN A 1 85 ? 31.951 -1.031 -29.357 1.00 80.56 85 GLN A N 1
ATOM 676 C CA . GLN A 1 85 ? 31.807 -0.268 -30.609 1.00 80.56 85 GLN A CA 1
ATOM 677 C C . GLN A 1 85 ? 32.989 -0.430 -31.576 1.00 80.56 85 GLN A C 1
ATOM 679 O O . GLN A 1 85 ? 32.774 -0.585 -32.776 1.00 80.56 85 GLN A O 1
ATOM 684 N N . GLY A 1 86 ? 34.223 -0.452 -31.061 1.00 79.56 86 GLY A N 1
ATOM 685 C CA . GLY A 1 86 ? 35.438 -0.594 -31.872 1.00 79.56 86 GLY A CA 1
ATOM 686 C C . GLY A 1 86 ? 35.716 -2.010 -32.392 1.00 79.56 86 GLY A C 1
ATOM 687 O O . GLY A 1 86 ? 36.652 -2.197 -33.162 1.00 79.56 86 GLY A O 1
ATOM 688 N N . SER A 1 87 ? 34.942 -3.014 -31.971 1.00 81.75 87 SER A N 1
ATOM 689 C CA . SER A 1 87 ? 35.125 -4.419 -32.367 1.00 81.75 87 SER A CA 1
ATOM 690 C C . SER A 1 87 ? 34.175 -4.871 -33.480 1.00 81.75 87 SER A C 1
ATOM 692 O O . SER A 1 87 ? 34.283 -6.004 -33.949 1.00 81.75 87 SER A O 1
ATOM 694 N N . PHE A 1 88 ? 33.235 -4.022 -33.904 1.00 78.94 88 PHE A N 1
ATOM 695 C CA . PHE A 1 88 ? 32.276 -4.360 -34.954 1.00 78.94 88 PHE A CA 1
ATOM 696 C C . PHE A 1 88 ? 32.821 -4.046 -36.351 1.00 78.94 88 PHE A C 1
ATOM 698 O O . PHE A 1 88 ? 33.592 -3.112 -36.547 1.00 78.94 88 PHE A O 1
ATOM 705 N N . ASN A 1 89 ? 32.392 -4.832 -37.341 1.00 79.06 89 ASN A N 1
ATOM 706 C CA . ASN A 1 89 ? 32.744 -4.616 -38.743 1.00 79.06 89 ASN A CA 1
ATOM 707 C C . ASN A 1 89 ? 32.182 -3.267 -39.240 1.00 79.06 89 ASN A C 1
ATOM 709 O O . ASN A 1 89 ? 31.039 -2.913 -38.931 1.00 79.06 89 ASN A O 1
ATOM 713 N N . GLU A 1 90 ? 32.966 -2.548 -40.045 1.00 79.44 90 GLU A N 1
ATOM 714 C CA . GLU A 1 90 ? 32.670 -1.208 -40.568 1.00 79.44 90 GLU A CA 1
ATOM 715 C C . GLU A 1 90 ? 31.309 -1.140 -41.283 1.00 79.44 90 GLU A C 1
ATOM 717 O O . GLU A 1 90 ? 30.593 -0.148 -41.171 1.00 79.44 90 GLU A O 1
ATOM 722 N N . SER A 1 91 ? 30.883 -2.243 -41.915 1.00 81.75 91 SER A N 1
ATOM 723 C CA . SER A 1 91 ? 29.604 -2.325 -42.635 1.00 81.75 91 SER A CA 1
ATOM 724 C C . SER A 1 91 ? 28.353 -2.181 -41.752 1.00 81.75 91 SER A C 1
ATOM 726 O O . SER A 1 91 ? 27.302 -1.826 -42.280 1.00 81.75 91 SER A O 1
ATOM 728 N N . TYR A 1 92 ? 28.425 -2.467 -40.445 1.00 83.12 92 TYR A N 1
ATOM 729 C CA . TYR A 1 92 ? 27.278 -2.358 -39.520 1.00 83.12 92 TYR A CA 1
ATOM 730 C C . TYR A 1 92 ? 27.495 -1.330 -38.403 1.00 83.12 92 TYR A C 1
ATOM 732 O O . TYR A 1 92 ? 26.570 -1.047 -37.636 1.00 83.12 92 TYR A O 1
ATOM 740 N N . ALA A 1 93 ? 28.697 -0.756 -38.308 1.00 82.31 93 ALA A N 1
ATOM 741 C CA . ALA A 1 93 ? 29.093 0.126 -37.217 1.00 82.31 93 ALA A CA 1
ATOM 742 C C . ALA A 1 93 ? 28.160 1.343 -37.083 1.00 82.31 93 ALA A C 1
ATOM 744 O O . ALA A 1 93 ? 27.665 1.622 -35.991 1.00 82.31 93 ALA A O 1
ATOM 745 N N . SER A 1 94 ? 27.831 2.019 -38.189 1.00 84.88 94 SER A N 1
ATOM 746 C CA . SER A 1 94 ? 26.954 3.200 -38.167 1.00 84.88 94 SER A CA 1
ATOM 747 C C . SER A 1 94 ? 25.531 2.885 -37.690 1.00 84.88 94 SER A C 1
ATOM 749 O O . SER A 1 94 ? 24.956 3.650 -36.915 1.00 84.88 94 SER A O 1
ATOM 751 N N . THR A 1 95 ? 24.962 1.746 -38.100 1.00 87.69 95 THR A N 1
ATOM 752 C CA . THR A 1 95 ? 23.623 1.320 -37.660 1.00 87.69 95 THR A CA 1
ATOM 753 C C . THR A 1 95 ? 23.615 0.969 -36.173 1.00 87.69 95 THR A C 1
ATOM 755 O O . THR A 1 95 ? 22.697 1.364 -35.457 1.00 87.69 95 THR A O 1
ATOM 758 N N . LEU A 1 96 ? 24.649 0.276 -35.685 1.00 87.38 96 LEU A N 1
ATOM 759 C CA . LEU A 1 96 ? 24.770 -0.076 -34.268 1.00 87.38 96 LEU A CA 1
ATOM 760 C C . LEU A 1 96 ? 24.921 1.161 -33.377 1.00 87.38 96 LEU A C 1
ATOM 762 O O . LEU A 1 96 ? 24.265 1.234 -32.341 1.00 87.38 96 LEU A O 1
ATOM 766 N N . ILE A 1 97 ? 25.710 2.155 -33.793 1.00 88.88 97 ILE A N 1
ATOM 767 C CA . ILE A 1 97 ? 25.864 3.422 -33.059 1.00 88.88 97 ILE A CA 1
ATOM 768 C C . ILE A 1 97 ? 24.512 4.136 -32.911 1.00 88.88 97 ILE A C 1
ATOM 770 O O . ILE A 1 97 ? 24.173 4.583 -31.814 1.00 88.88 97 ILE A O 1
ATOM 774 N N . LEU A 1 98 ? 23.705 4.193 -33.977 1.00 91.19 98 LEU A N 1
ATOM 775 C CA . LEU A 1 98 ? 22.373 4.803 -33.925 1.00 91.19 98 LEU A CA 1
ATOM 776 C C . LEU A 1 98 ? 21.429 4.048 -32.974 1.00 91.19 98 LEU A C 1
ATOM 778 O O . LEU A 1 98 ? 20.725 4.677 -32.184 1.00 91.19 98 LEU A O 1
ATOM 782 N N . LEU A 1 99 ? 21.432 2.710 -33.015 1.00 91.31 99 LEU A N 1
ATOM 783 C CA . LEU A 1 99 ? 20.606 1.881 -32.129 1.00 91.31 99 LEU A CA 1
ATOM 784 C C . LEU A 1 99 ? 21.007 2.030 -30.657 1.00 91.31 99 LEU A C 1
ATOM 786 O O . LEU A 1 99 ? 20.136 2.166 -29.800 1.00 91.31 99 LEU A O 1
ATOM 790 N N . ILE A 1 100 ? 22.310 2.048 -30.365 1.00 91.62 100 ILE A N 1
ATOM 791 C CA . ILE A 1 100 ? 22.839 2.275 -29.013 1.00 91.62 100 ILE A CA 1
ATOM 792 C C . ILE A 1 100 ? 22.437 3.675 -28.525 1.00 91.62 100 ILE A C 1
ATOM 794 O O . ILE A 1 100 ? 21.944 3.816 -27.408 1.00 91.62 100 ILE A O 1
ATOM 798 N N . GLY A 1 101 ? 22.564 4.704 -29.370 1.00 91.31 101 GLY A N 1
ATOM 799 C CA . GLY A 1 101 ? 22.130 6.065 -29.043 1.00 91.31 101 GLY A CA 1
ATOM 800 C C . GLY A 1 101 ? 20.630 6.161 -28.739 1.00 91.31 101 GLY A C 1
ATOM 801 O O . GLY A 1 101 ? 20.238 6.772 -27.742 1.00 91.31 101 GLY A O 1
ATOM 802 N N . ALA A 1 102 ? 19.792 5.505 -29.545 1.00 93.75 102 ALA A N 1
ATOM 803 C CA . ALA A 1 102 ? 18.346 5.455 -29.333 1.00 93.75 102 ALA A CA 1
ATOM 804 C C . ALA A 1 102 ? 17.967 4.699 -28.047 1.00 93.75 102 ALA A C 1
ATOM 806 O O . ALA A 1 102 ? 17.120 5.170 -27.286 1.00 93.75 102 ALA A O 1
ATOM 807 N N . ALA A 1 103 ? 18.613 3.562 -27.768 1.00 93.12 103 ALA A N 1
ATOM 808 C CA . ALA A 1 103 ? 18.405 2.796 -26.539 1.00 93.12 103 ALA A CA 1
ATOM 809 C C . ALA A 1 103 ? 18.809 3.591 -25.286 1.00 93.12 103 ALA A C 1
ATOM 811 O O . ALA A 1 103 ? 18.093 3.554 -24.283 1.00 93.12 103 ALA A O 1
ATOM 812 N N . ASN A 1 104 ? 19.901 4.361 -25.361 1.00 93.38 104 ASN A N 1
ATOM 813 C CA . ASN A 1 104 ? 20.343 5.231 -24.273 1.00 93.38 104 ASN A CA 1
ATOM 814 C C . ASN A 1 104 ? 19.319 6.333 -23.976 1.00 93.38 104 ASN A C 1
ATOM 816 O O . ASN A 1 104 ? 18.940 6.547 -22.825 1.00 93.38 104 ASN A O 1
ATOM 820 N N . LEU A 1 105 ? 18.833 7.003 -25.027 1.00 94.88 105 LEU A N 1
ATOM 821 C CA . LEU A 1 105 ? 17.815 8.044 -24.903 1.00 94.88 105 LEU A CA 1
ATOM 822 C C . LEU A 1 105 ? 16.512 7.479 -24.324 1.00 94.88 105 LEU A C 1
ATOM 824 O O . LEU A 1 105 ? 15.936 8.071 -23.413 1.00 94.88 105 LEU A O 1
ATOM 828 N N . LEU A 1 106 ? 16.072 6.311 -24.802 1.00 94.00 106 LEU A N 1
ATOM 829 C CA . LEU A 1 106 ? 14.883 5.638 -24.285 1.00 94.00 106 LEU A CA 1
ATOM 830 C C . LEU A 1 106 ? 15.036 5.279 -22.799 1.00 94.00 106 LEU A C 1
ATOM 832 O O . LEU A 1 106 ? 14.127 5.544 -22.014 1.00 94.00 106 LEU A O 1
ATOM 836 N N . SER A 1 107 ? 16.187 4.726 -22.404 1.00 93.50 107 SER A N 1
ATOM 837 C CA . SER A 1 107 ? 16.490 4.407 -21.004 1.00 93.50 107 SER A CA 1
ATOM 838 C C . SER A 1 107 ? 16.440 5.651 -20.110 1.00 93.50 107 SER A C 1
ATOM 840 O O . SER A 1 107 ? 15.805 5.636 -19.056 1.00 93.50 107 SER A O 1
ATOM 842 N N . ALA A 1 108 ? 17.032 6.762 -20.561 1.00 93.38 108 ALA A N 1
ATOM 843 C CA . ALA A 1 108 ? 17.043 8.022 -19.823 1.00 93.38 108 ALA A CA 1
ATOM 844 C C . ALA A 1 108 ? 15.633 8.618 -19.652 1.00 93.38 108 ALA A C 1
ATOM 846 O O . ALA A 1 108 ? 15.274 9.062 -18.557 1.00 93.38 108 ALA A O 1
ATOM 847 N N . ILE A 1 109 ? 14.806 8.587 -20.704 1.00 94.44 109 ILE A N 1
ATOM 848 C CA . ILE A 1 109 ? 13.414 9.062 -20.651 1.00 94.44 109 ILE A CA 1
ATOM 849 C C . ILE A 1 109 ? 12.593 8.198 -19.687 1.00 94.44 109 ILE A C 1
ATOM 851 O O . ILE A 1 109 ? 11.909 8.737 -18.817 1.00 94.44 109 ILE A O 1
ATOM 855 N N . LEU A 1 110 ? 12.695 6.868 -19.790 1.00 91.69 110 LEU A N 1
ATOM 856 C CA . LEU A 1 110 ? 12.009 5.943 -18.882 1.00 91.69 110 LEU A CA 1
ATOM 857 C C . LEU A 1 110 ? 12.436 6.155 -17.423 1.00 91.69 110 LEU A C 1
ATOM 859 O O . LEU A 1 110 ? 11.581 6.202 -16.538 1.00 91.69 110 LEU A O 1
ATOM 863 N N . GLY A 1 111 ? 13.737 6.338 -17.178 1.00 92.06 111 GLY A N 1
ATOM 864 C CA . GLY A 1 111 ? 14.273 6.653 -15.854 1.00 92.06 111 GLY A CA 1
ATOM 865 C C . GLY A 1 111 ? 13.707 7.959 -15.293 1.00 92.06 111 GLY A C 1
ATOM 866 O O . GLY A 1 111 ? 13.240 7.993 -14.155 1.00 92.06 111 GLY A O 1
ATOM 867 N N . THR A 1 112 ? 13.659 9.010 -16.115 1.00 94.38 112 THR A N 1
ATOM 868 C CA . THR A 1 112 ? 13.134 10.325 -15.713 1.00 94.38 112 THR A CA 1
ATOM 869 C C . THR A 1 112 ? 11.640 10.264 -15.390 1.00 94.38 112 THR A C 1
ATOM 871 O O . THR A 1 112 ? 11.208 10.809 -14.376 1.00 94.38 112 THR A O 1
ATOM 874 N N . ILE A 1 113 ? 10.847 9.555 -16.200 1.00 92.00 113 ILE A N 1
ATOM 875 C CA . ILE A 1 113 ? 9.411 9.355 -15.947 1.00 92.00 113 ILE A CA 1
ATOM 876 C C . ILE A 1 113 ? 9.195 8.570 -14.646 1.00 92.00 113 ILE A C 1
ATOM 878 O O . ILE A 1 113 ? 8.364 8.962 -13.827 1.00 92.00 113 ILE A O 1
ATOM 882 N N . SER A 1 114 ? 9.958 7.494 -14.429 1.00 89.25 114 SER A N 1
ATOM 883 C CA . SER A 1 114 ? 9.892 6.687 -13.202 1.00 89.25 114 SER A CA 1
ATOM 884 C C . SER A 1 114 ? 10.160 7.533 -11.953 1.00 89.25 114 SER A C 1
ATOM 886 O O . SER A 1 114 ? 9.406 7.473 -10.976 1.00 89.25 114 SER A O 1
ATOM 888 N N . GLN A 1 115 ? 11.194 8.379 -12.008 1.00 91.00 115 GLN A N 1
ATOM 889 C CA . GLN A 1 115 ? 11.565 9.270 -10.912 1.00 91.00 115 GLN A CA 1
ATOM 890 C C . GLN A 1 115 ? 10.531 10.380 -10.687 1.00 91.00 115 GLN A C 1
ATOM 892 O O . GLN A 1 115 ? 10.213 10.678 -9.539 1.00 91.00 115 GLN A O 1
ATOM 897 N N . TYR A 1 116 ? 9.962 10.943 -11.758 1.00 93.62 116 TYR A N 1
ATOM 898 C CA . TYR A 1 116 ? 8.900 11.948 -11.672 1.00 93.62 116 TYR A CA 1
ATOM 899 C C . TYR A 1 116 ? 7.624 11.398 -11.020 1.00 93.62 116 TYR A C 1
ATOM 901 O O . TYR A 1 116 ? 7.063 12.036 -10.133 1.00 93.62 116 TYR A O 1
ATOM 909 N N . ILE A 1 117 ? 7.183 10.196 -11.416 1.00 89.75 117 ILE A N 1
ATOM 910 C CA . ILE A 1 117 ? 6.005 9.537 -10.821 1.00 89.75 117 ILE A CA 1
ATOM 911 C C . ILE A 1 117 ? 6.284 9.107 -9.369 1.00 89.75 117 ILE A C 1
ATOM 913 O O . ILE A 1 117 ? 5.352 8.928 -8.589 1.00 89.75 117 ILE A O 1
ATOM 917 N N . ASN A 1 118 ? 7.557 8.957 -8.988 1.00 91.44 118 ASN A N 1
ATOM 918 C CA . ASN A 1 118 ? 7.995 8.549 -7.655 1.00 91.44 118 ASN A CA 1
ATOM 919 C C . ASN A 1 118 ? 7.331 7.241 -7.177 1.00 91.44 118 ASN A C 1
ATOM 921 O O . ASN A 1 118 ? 6.876 7.114 -6.038 1.00 91.44 118 ASN A O 1
ATOM 925 N N . VAL A 1 119 ? 7.296 6.236 -8.059 1.00 88.56 119 VAL A N 1
ATOM 926 C CA . VAL A 1 119 ? 6.639 4.943 -7.792 1.00 88.56 119 VAL A CA 1
ATOM 927 C C . VAL A 1 119 ? 7.209 4.266 -6.538 1.00 88.56 119 VAL A C 1
ATOM 929 O O . VAL A 1 119 ? 6.458 3.708 -5.735 1.00 88.56 119 VAL A O 1
ATOM 932 N N . ALA A 1 120 ? 8.528 4.345 -6.342 1.00 89.94 120 ALA A N 1
ATOM 933 C CA . ALA A 1 120 ? 9.208 3.802 -5.169 1.00 89.94 120 ALA A CA 1
ATOM 934 C C . ALA A 1 120 ? 8.824 4.535 -3.870 1.00 89.94 120 ALA A C 1
ATOM 936 O O . ALA A 1 120 ? 8.590 3.885 -2.851 1.00 89.94 120 ALA A O 1
ATOM 937 N N . GLY A 1 121 ? 8.703 5.867 -3.901 1.00 93.62 121 GLY A N 1
ATOM 938 C CA . GLY A 1 121 ? 8.263 6.647 -2.745 1.00 93.62 121 GLY A CA 1
ATOM 939 C C . GLY A 1 121 ? 6.813 6.354 -2.367 1.00 93.62 121 GLY A C 1
ATOM 940 O O . GLY A 1 121 ? 6.515 6.144 -1.193 1.00 93.62 121 GLY A O 1
ATOM 941 N N . THR A 1 122 ? 5.913 6.248 -3.350 1.00 92.38 122 THR A N 1
ATOM 942 C CA . THR A 1 122 ? 4.510 5.872 -3.104 1.00 92.38 122 THR A CA 1
ATOM 943 C C . THR A 1 122 ? 4.388 4.453 -2.543 1.00 92.38 122 THR A C 1
ATOM 945 O O . THR A 1 122 ? 3.609 4.221 -1.617 1.00 92.38 122 THR A O 1
ATOM 948 N N . LEU A 1 123 ? 5.182 3.503 -3.054 1.00 93.25 123 LEU A N 1
ATOM 949 C CA . LEU A 1 123 ? 5.262 2.139 -2.522 1.00 93.25 123 LEU A CA 1
ATOM 950 C C . LEU A 1 123 ? 5.641 2.139 -1.037 1.00 93.25 123 LEU A C 1
ATOM 952 O O . LEU A 1 123 ? 4.959 1.506 -0.227 1.00 93.25 123 LEU A O 1
ATOM 956 N N . GLU A 1 124 ? 6.705 2.858 -0.683 1.00 95.00 124 GLU A N 1
ATOM 957 C CA . GLU A 1 124 ? 7.172 2.936 0.699 1.00 95.00 124 GLU A CA 1
ATOM 958 C C . GLU A 1 124 ? 6.159 3.653 1.599 1.00 95.00 124 GLU A C 1
ATOM 960 O O . GLU A 1 124 ? 5.908 3.202 2.715 1.00 95.00 124 GLU A O 1
ATOM 965 N N . GLY A 1 125 ? 5.488 4.688 1.087 1.00 95.94 125 GLY A N 1
ATOM 966 C CA . GLY A 1 125 ? 4.385 5.353 1.780 1.00 95.94 125 GLY A CA 1
ATOM 967 C C . GLY A 1 125 ? 3.254 4.384 2.135 1.00 95.94 125 GLY A C 1
ATOM 968 O O . GLY A 1 125 ? 2.815 4.338 3.286 1.00 95.94 125 GLY A O 1
ATOM 969 N N . HIS A 1 126 ? 2.807 3.546 1.188 1.00 95.62 126 HIS A N 1
ATOM 970 C CA . HIS A 1 126 ? 1.786 2.537 1.495 1.00 95.62 126 HIS A CA 1
ATOM 971 C C . HIS A 1 126 ? 2.324 1.449 2.435 1.00 95.62 126 HIS A C 1
ATOM 973 O O . HIS A 1 126 ? 1.555 0.950 3.256 1.00 95.62 126 HIS A O 1
ATOM 979 N N . ARG A 1 127 ? 3.616 1.093 2.360 1.00 95.06 127 ARG A N 1
ATOM 980 C CA . ARG A 1 127 ? 4.254 0.132 3.278 1.00 95.06 127 ARG A CA 1
ATOM 981 C C . ARG A 1 127 ? 4.267 0.642 4.714 1.00 95.06 127 ARG A C 1
ATOM 983 O O . ARG A 1 127 ? 3.856 -0.087 5.617 1.00 95.06 127 ARG A O 1
ATOM 990 N N . PHE A 1 128 ? 4.688 1.886 4.913 1.00 96.69 128 PHE A N 1
ATOM 991 C CA . PHE A 1 128 ? 4.694 2.536 6.216 1.00 96.69 128 PHE A CA 1
ATOM 992 C C . PHE A 1 128 ? 3.277 2.654 6.786 1.00 96.69 128 PHE A C 1
ATOM 994 O O . PHE A 1 128 ? 3.034 2.236 7.918 1.00 96.69 128 PHE A O 1
ATOM 1001 N N . ALA A 1 129 ? 2.320 3.134 5.985 1.00 96.00 129 ALA A N 1
ATOM 1002 C CA . ALA A 1 129 ? 0.926 3.238 6.405 1.00 96.00 129 ALA A CA 1
ATOM 1003 C C . ALA A 1 129 ? 0.335 1.868 6.777 1.00 96.00 129 ALA A C 1
ATOM 1005 O O . ALA A 1 129 ? -0.294 1.740 7.822 1.00 96.00 129 ALA A O 1
ATOM 1006 N N . ASN A 1 130 ? 0.598 0.817 5.991 1.00 94.50 130 ASN A N 1
ATOM 1007 C CA . ASN A 1 130 ? 0.144 -0.543 6.294 1.00 94.50 130 ASN A CA 1
ATOM 1008 C C . ASN A 1 130 ? 0.605 -1.028 7.677 1.00 94.50 130 ASN A C 1
ATOM 1010 O O . ASN A 1 130 ? -0.190 -1.581 8.431 1.00 94.50 130 ASN A O 1
ATOM 1014 N N . ILE A 1 131 ? 1.882 -0.816 8.011 1.00 94.94 131 ILE A N 1
ATOM 1015 C CA . ILE A 1 131 ? 2.449 -1.213 9.308 1.00 94.94 131 ILE A CA 1
ATOM 1016 C C . ILE A 1 131 ? 1.818 -0.399 10.442 1.00 94.94 131 ILE A C 1
ATOM 1018 O O . ILE A 1 131 ? 1.485 -0.953 11.490 1.00 94.94 131 ILE A O 1
ATOM 1022 N N . SER A 1 132 ? 1.642 0.905 10.239 1.00 96.06 132 SER A N 1
ATOM 1023 C CA . SER A 1 132 ? 1.089 1.796 11.258 1.00 96.06 132 SER A CA 1
ATOM 1024 C C . SER A 1 132 ? -0.393 1.506 11.534 1.00 96.06 132 SER A C 1
ATOM 1026 O O . SER A 1 132 ? -0.773 1.378 12.697 1.00 96.06 132 SER A O 1
ATOM 1028 N N . TRP A 1 133 ? -1.202 1.278 10.493 1.00 95.12 133 TRP A N 1
ATOM 1029 C CA . TRP A 1 133 ? -2.600 0.844 10.625 1.00 95.12 133 TRP A CA 1
ATOM 1030 C C . TRP A 1 133 ? -2.731 -0.526 11.295 1.00 95.12 133 TRP A C 1
ATOM 1032 O O . TRP A 1 133 ? -3.599 -0.717 12.145 1.00 95.12 133 TRP A O 1
ATOM 1042 N N . ASP A 1 134 ? -1.846 -1.469 10.965 1.00 94.06 134 ASP A N 1
ATOM 1043 C CA . ASP A 1 134 ? -1.795 -2.782 11.611 1.00 94.06 134 ASP A CA 1
ATOM 1044 C C . ASP A 1 134 ? -1.453 -2.682 13.106 1.00 94.06 134 ASP A C 1
ATOM 1046 O O . ASP A 1 134 ? -2.099 -3.307 13.947 1.00 94.06 134 ASP A O 1
ATOM 1050 N N . LYS A 1 135 ? -0.460 -1.858 13.460 1.00 94.69 135 LYS A N 1
ATOM 1051 C CA . LYS A 1 135 ? -0.085 -1.609 14.858 1.00 94.69 135 LYS A CA 1
ATOM 1052 C C . LYS A 1 135 ? -1.221 -0.943 15.635 1.00 94.69 135 LYS A C 1
ATOM 1054 O O . LYS A 1 135 ? -1.465 -1.320 16.780 1.00 94.69 135 LYS A O 1
ATOM 1059 N N . TYR A 1 136 ? -1.905 0.019 15.021 1.00 95.62 136 TYR A N 1
ATOM 1060 C CA . TYR A 1 136 ? -3.061 0.694 15.603 1.00 95.62 136 TYR A CA 1
ATOM 1061 C C . TYR A 1 136 ? -4.205 -0.288 15.889 1.00 95.62 136 TYR A C 1
ATOM 1063 O O . TYR A 1 136 ? -4.665 -0.376 17.028 1.00 95.62 136 TYR A O 1
ATOM 1071 N N . ALA A 1 137 ? -4.605 -1.085 14.889 1.00 93.56 137 ALA A N 1
ATOM 1072 C CA . ALA A 1 137 ? -5.679 -2.067 15.027 1.00 93.56 137 ALA A CA 1
ATOM 1073 C C . ALA A 1 137 ? -5.370 -3.095 16.125 1.00 93.56 137 ALA A C 1
ATOM 1075 O O . ALA A 1 137 ? -6.177 -3.289 17.035 1.00 93.56 137 ALA A O 1
ATOM 1076 N N . ARG A 1 138 ? -4.166 -3.684 16.103 1.00 91.75 138 ARG A N 1
ATOM 1077 C CA . ARG A 1 138 ? -3.732 -4.648 17.126 1.00 91.75 138 ARG A CA 1
ATOM 1078 C C . ARG A 1 138 ? -3.668 -4.030 18.518 1.00 91.75 138 ARG A C 1
ATOM 1080 O O . ARG A 1 138 ? -4.020 -4.691 19.488 1.00 91.75 138 ARG A O 1
ATOM 1087 N N . GLY A 1 139 ? -3.246 -2.770 18.627 1.00 93.25 139 GLY A N 1
ATOM 1088 C CA . GLY A 1 139 ? -3.220 -2.047 19.898 1.00 93.25 139 GLY A CA 1
ATOM 1089 C C . GLY A 1 139 ? -4.600 -1.972 20.554 1.00 93.25 139 GLY A C 1
ATOM 1090 O O . GLY A 1 139 ? -4.723 -2.248 21.746 1.00 93.25 139 GLY A O 1
ATOM 1091 N N . ILE A 1 140 ? -5.635 -1.670 19.766 1.00 93.44 140 ILE A N 1
ATOM 1092 C CA . ILE A 1 140 ? -7.020 -1.621 20.248 1.00 93.44 140 ILE A CA 1
ATOM 1093 C C . ILE A 1 140 ? -7.565 -3.025 20.528 1.00 93.44 140 ILE A C 1
ATOM 1095 O O . ILE A 1 140 ? -8.194 -3.238 21.561 1.00 93.44 140 ILE A O 1
ATOM 1099 N N . GLN A 1 141 ? -7.312 -3.996 19.647 1.00 90.06 141 GLN A N 1
ATOM 1100 C CA . GLN A 1 141 ? -7.754 -5.383 19.836 1.00 90.06 141 GLN A CA 1
ATOM 1101 C C . GLN A 1 141 ? -7.195 -5.999 21.120 1.00 90.06 141 GLN A C 1
ATOM 1103 O O . GLN A 1 141 ? -7.928 -6.660 21.849 1.00 90.06 141 GLN A O 1
ATOM 1108 N N . VAL A 1 142 ? -5.915 -5.758 21.424 1.00 90.19 142 VAL A N 1
ATOM 1109 C CA . VAL A 1 142 ? -5.292 -6.216 22.674 1.00 90.19 142 VAL A CA 1
ATOM 1110 C C . VAL A 1 142 ? -5.976 -5.581 23.880 1.00 90.19 142 VAL A C 1
ATOM 1112 O O . VAL A 1 142 ? -6.201 -6.260 24.876 1.00 90.19 142 VAL A O 1
ATOM 1115 N N . GLU A 1 143 ? -6.333 -4.300 23.805 1.00 89.62 143 GLU A N 1
ATOM 1116 C CA . GLU A 1 143 ? -6.997 -3.614 24.910 1.00 89.62 143 GLU A CA 1
ATOM 1117 C C . GLU A 1 143 ? -8.436 -4.110 25.122 1.00 89.62 143 GLU A C 1
ATOM 1119 O O . GLU A 1 143 ? -8.818 -4.435 26.244 1.00 89.62 143 GLU A O 1
ATOM 1124 N N . LEU A 1 144 ? -9.212 -4.267 24.046 1.00 88.31 144 LEU A N 1
ATOM 1125 C CA . LEU A 1 144 ? -10.576 -4.812 24.092 1.00 88.31 144 LEU A CA 1
ATOM 1126 C C . LEU A 1 144 ? -10.621 -6.314 24.418 1.00 88.31 144 LEU A C 1
ATOM 1128 O O . LEU A 1 144 ? -11.639 -6.805 24.914 1.00 88.31 144 LEU A O 1
ATOM 1132 N N . GLY A 1 145 ? -9.523 -7.030 24.164 1.00 83.75 145 GLY A N 1
ATOM 1133 C CA . GLY A 1 145 ? -9.343 -8.434 24.519 1.00 83.75 145 GLY A CA 1
ATOM 1134 C C . GLY A 1 145 ? -9.141 -8.663 26.018 1.00 83.75 145 GLY A C 1
ATOM 1135 O O . GLY A 1 145 ? -9.459 -9.738 26.516 1.00 83.75 145 GLY A O 1
ATOM 1136 N N . LYS A 1 146 ? -8.662 -7.665 26.769 1.00 85.44 146 LYS A N 1
ATOM 1137 C CA . LYS A 1 146 ? -8.510 -7.771 28.229 1.00 85.44 146 LYS A CA 1
ATOM 1138 C C . LYS A 1 146 ? -9.859 -7.697 28.942 1.00 85.44 146 LYS A C 1
ATOM 1140 O O . LYS A 1 146 ? -10.808 -7.080 28.452 1.00 85.44 146 LYS A O 1
ATOM 1145 N N . VAL A 1 147 ? -9.914 -8.270 30.143 1.00 82.06 147 VAL A N 1
ATOM 1146 C CA . VAL A 1 147 ? -11.011 -8.052 31.101 1.00 82.06 147 VAL A CA 1
ATOM 1147 C C . VAL A 1 147 ? -11.032 -6.580 31.529 1.00 82.06 147 VAL A C 1
ATOM 1149 O O . VAL A 1 147 ? -9.975 -5.960 31.611 1.00 82.06 147 VAL A O 1
ATOM 1152 N N . ARG A 1 148 ? -12.210 -6.005 31.816 1.00 82.06 148 ARG A N 1
ATOM 1153 C CA . ARG A 1 148 ? -12.353 -4.579 32.178 1.00 82.06 148 ARG A CA 1
ATOM 1154 C C . ARG A 1 148 ? -11.476 -4.155 33.363 1.00 82.06 148 ARG A C 1
ATOM 1156 O O . ARG A 1 148 ? -11.004 -3.022 33.362 1.00 82.06 148 ARG A O 1
ATOM 1163 N N . SER A 1 149 ? -11.221 -5.052 34.317 1.00 79.56 149 SER A N 1
ATOM 1164 C CA . SER A 1 149 ? -10.320 -4.830 35.459 1.00 79.56 149 SER A CA 1
ATOM 1165 C C . SER A 1 149 ? -8.854 -4.615 35.068 1.00 79.56 149 SER A C 1
ATOM 1167 O O . SER A 1 149 ? -8.147 -3.863 35.736 1.00 79.56 149 SER A O 1
ATOM 1169 N N . ASP A 1 150 ? -8.408 -5.264 33.990 1.00 81.12 150 ASP A N 1
ATOM 1170 C CA . ASP A 1 150 ? -6.999 -5.340 33.577 1.00 81.12 150 ASP A CA 1
ATOM 1171 C C . ASP A 1 150 ? -6.666 -4.323 32.470 1.00 81.12 150 ASP A C 1
ATOM 1173 O O . ASP A 1 150 ? -5.532 -4.244 31.983 1.00 81.12 150 ASP A O 1
ATOM 1177 N N . ARG A 1 151 ? -7.672 -3.554 32.039 1.00 85.81 151 ARG A N 1
ATOM 1178 C CA . ARG A 1 151 ? -7.541 -2.490 31.044 1.00 85.81 151 ARG A CA 1
ATOM 1179 C C . ARG A 1 151 ? -6.928 -1.222 31.632 1.00 85.81 151 ARG A C 1
ATOM 1181 O O . ARG A 1 151 ? -6.776 -1.057 32.842 1.00 85.81 151 ARG A O 1
ATOM 1188 N N . VAL A 1 152 ? -6.582 -0.292 30.746 1.00 85.56 152 VAL A N 1
ATOM 1189 C CA . VAL A 1 152 ? -6.173 1.068 31.091 1.00 85.56 152 VAL A CA 1
ATOM 1190 C C . VAL A 1 152 ? -7.224 1.680 32.011 1.00 85.56 152 VAL A C 1
ATOM 1192 O O . VAL A 1 152 ? -8.419 1.654 31.713 1.00 85.56 152 VAL A O 1
ATOM 1195 N N . LYS A 1 153 ? -6.746 2.233 33.133 1.00 83.75 153 LYS A N 1
ATOM 1196 C CA . LYS A 1 153 ? -7.606 2.795 34.174 1.00 83.75 153 LYS A CA 1
ATOM 1197 C C . LYS A 1 153 ? -8.451 3.941 33.637 1.00 83.75 153 LYS A C 1
ATOM 1199 O O . LYS A 1 153 ? -9.619 3.980 33.961 1.00 83.75 153 LYS A O 1
ATOM 1204 N N . ASP A 1 154 ? -7.901 4.833 32.815 1.00 88.88 154 ASP A N 1
ATOM 1205 C CA . ASP A 1 154 ? -8.644 5.959 32.237 1.00 88.88 154 ASP A CA 1
ATOM 1206 C C . ASP A 1 154 ? -9.083 5.674 30.781 1.00 88.88 154 ASP A C 1
ATOM 1208 O O . ASP A 1 154 ? -8.280 5.835 29.851 1.00 88.88 154 ASP A O 1
ATOM 1212 N N . PRO A 1 155 ? -10.348 5.262 30.549 1.00 88.62 155 PRO A N 1
ATOM 1213 C CA . PRO A 1 155 ? -10.855 4.993 29.208 1.00 88.62 155 PRO A CA 1
ATOM 1214 C C . PRO A 1 155 ? -10.998 6.265 28.368 1.00 88.62 155 PRO A C 1
ATOM 1216 O O . PRO A 1 155 ? -10.822 6.214 27.153 1.00 88.62 155 PRO A O 1
ATOM 1219 N N . VAL A 1 156 ? -11.290 7.417 28.982 1.00 90.19 156 VAL A N 1
ATOM 1220 C CA . VAL A 1 156 ? -11.505 8.676 28.252 1.00 90.19 156 VAL A CA 1
ATOM 1221 C C . VAL A 1 156 ? -10.190 9.152 27.646 1.00 90.19 156 VAL A C 1
ATOM 1223 O O . VAL A 1 156 ? -10.133 9.468 26.455 1.00 90.19 156 VAL A O 1
ATOM 1226 N N . MET A 1 157 ? -9.115 9.131 28.436 1.00 91.31 157 MET A N 1
ATOM 1227 C CA . MET A 1 157 ? -7.779 9.471 27.949 1.00 91.31 157 MET A CA 1
ATOM 1228 C C . MET A 1 157 ? -7.302 8.494 26.865 1.00 91.31 157 MET A C 1
ATOM 1230 O O . MET A 1 157 ? -6.711 8.919 25.870 1.00 91.31 157 MET A O 1
ATOM 1234 N N . TYR A 1 158 ? -7.582 7.194 27.016 1.00 92.81 158 TYR A N 1
ATOM 1235 C CA . TYR A 1 158 ? -7.211 6.196 26.012 1.00 92.81 158 TYR A CA 1
ATOM 1236 C C . TYR A 1 158 ? -7.941 6.410 24.680 1.00 92.81 158 TYR A C 1
ATOM 1238 O O . TYR A 1 158 ? -7.303 6.411 23.629 1.00 92.81 158 TYR A O 1
ATOM 1246 N N . ILE A 1 159 ? -9.255 6.657 24.709 1.00 94.31 159 ILE A N 1
ATOM 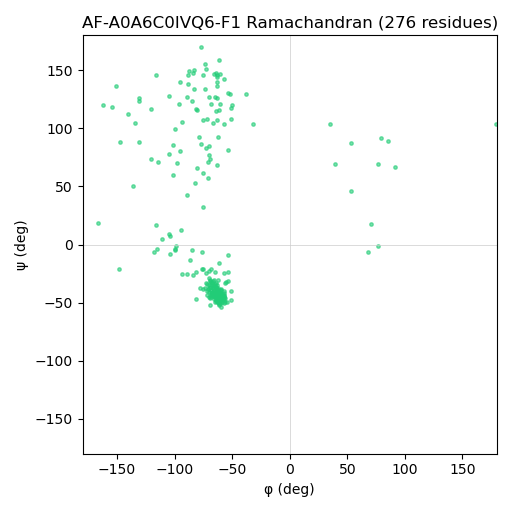1247 C CA . ILE A 1 159 ? -10.040 6.937 23.497 1.00 94.31 159 ILE A CA 1
ATOM 1248 C C . ILE A 1 159 ? -9.528 8.193 22.805 1.00 94.31 159 ILE A C 1
ATOM 1250 O O . ILE A 1 159 ? -9.332 8.167 21.594 1.00 94.31 159 ILE A O 1
ATOM 1254 N N . LYS A 1 160 ? -9.250 9.264 23.557 1.00 94.94 160 LYS A N 1
ATOM 1255 C CA . LYS A 1 160 ? -8.691 10.494 22.989 1.00 94.94 160 LYS A CA 1
ATOM 1256 C C . LYS A 1 160 ? -7.356 10.232 22.285 1.00 94.94 160 LYS A C 1
ATOM 1258 O O . LYS A 1 160 ? -7.177 10.649 21.148 1.00 94.94 160 LYS A O 1
ATOM 1263 N N . LYS A 1 161 ? -6.465 9.449 22.900 1.00 95.50 161 LYS A N 1
ATOM 1264 C CA . LYS A 1 161 ? -5.206 9.021 22.271 1.00 95.50 161 LYS A CA 1
ATOM 1265 C C . LYS A 1 161 ? -5.440 8.203 20.994 1.00 95.50 161 LYS A C 1
ATOM 1267 O O . LYS A 1 161 ? -4.739 8.390 20.003 1.00 95.50 161 LYS A O 1
ATOM 1272 N N . CYS A 1 162 ? -6.402 7.281 21.008 1.00 95.94 162 CYS A N 1
ATOM 1273 C CA . CYS A 1 162 ? -6.764 6.496 19.828 1.00 95.94 162 CYS A CA 1
ATOM 1274 C C . CYS A 1 162 ? -7.386 7.352 18.721 1.00 95.94 162 CYS A C 1
ATOM 1276 O O . CYS A 1 162 ? -7.205 7.024 17.552 1.00 95.94 162 CYS A O 1
ATOM 1278 N N . GLN A 1 163 ? -8.098 8.421 19.072 1.00 96.19 163 GLN A N 1
ATOM 1279 C CA . GLN A 1 163 ? -8.640 9.383 18.121 1.00 96.19 163 GLN A CA 1
ATOM 1280 C C . GLN A 1 163 ? -7.518 10.194 17.469 1.00 96.19 163 GLN A C 1
ATOM 1282 O O . GLN A 1 163 ? -7.413 10.209 16.251 1.00 96.19 163 GLN A O 1
ATOM 1287 N N . GLU A 1 164 ? -6.636 10.785 18.277 1.00 97.19 164 GLU A N 1
ATOM 1288 C CA . GLU A 1 164 ? -5.496 11.577 17.798 1.00 97.19 164 GLU A CA 1
ATOM 1289 C C . GLU A 1 164 ? -4.589 10.758 16.868 1.00 97.19 164 GLU A C 1
ATOM 1291 O O . GLU A 1 164 ? -4.184 11.233 15.809 1.00 97.19 164 GLU A O 1
ATOM 1296 N N . GLU A 1 165 ? -4.303 9.500 17.220 1.00 96.44 165 GLU A N 1
ATOM 1297 C CA . GLU A 1 165 ? -3.516 8.619 16.353 1.00 96.44 165 GLU A CA 1
ATOM 1298 C C . GLU A 1 165 ? -4.296 8.208 15.094 1.00 96.44 165 GLU A C 1
ATOM 1300 O O . GLU A 1 165 ? -3.692 8.089 14.033 1.00 96.44 165 GLU A O 1
ATOM 1305 N N . PHE A 1 166 ? -5.620 8.022 15.164 1.00 95.94 166 PHE A N 1
ATOM 1306 C CA . PHE A 1 166 ? -6.437 7.740 13.977 1.00 95.94 166 PHE A CA 1
ATOM 1307 C C . PHE A 1 166 ? -6.394 8.903 12.983 1.00 95.94 166 PHE A C 1
ATOM 1309 O O . PHE A 1 166 ? -6.112 8.687 11.805 1.00 95.94 166 PHE A O 1
ATOM 1316 N N . ASP A 1 167 ? -6.628 10.124 13.463 1.00 96.50 167 ASP A N 1
ATOM 1317 C CA . ASP A 1 167 ? -6.631 11.336 12.642 1.00 96.50 167 ASP A CA 1
ATOM 1318 C C . ASP A 1 167 ? -5.249 11.557 12.018 1.00 96.50 167 ASP A C 1
ATOM 1320 O O . ASP A 1 167 ? -5.124 11.709 10.801 1.00 96.50 167 ASP A O 1
ATOM 1324 N N . ARG A 1 168 ? -4.187 11.404 12.817 1.00 97.38 168 ARG A N 1
ATOM 1325 C CA . ARG A 1 168 ? -2.807 11.429 12.325 1.00 97.38 168 ARG A CA 1
ATOM 1326 C C . ARG A 1 168 ? -2.559 10.378 11.243 1.00 97.38 168 ARG A C 1
ATOM 1328 O O . ARG A 1 168 ? -1.902 10.670 10.246 1.00 97.38 168 ARG A O 1
ATOM 1335 N N . LEU A 1 169 ? -3.035 9.144 11.427 1.00 96.12 169 LEU A N 1
ATOM 1336 C CA . LEU A 1 169 ? -2.854 8.082 10.436 1.00 96.12 169 LEU A CA 1
ATOM 1337 C C . LEU A 1 169 ? -3.574 8.403 9.128 1.00 96.12 169 LEU A C 1
ATOM 1339 O O . LEU A 1 169 ? -3.026 8.108 8.069 1.00 96.12 169 LEU A O 1
ATOM 1343 N N . ILE A 1 170 ? -4.753 9.025 9.174 1.00 94.75 170 ILE A N 1
ATOM 1344 C CA . ILE A 1 170 ? -5.459 9.497 7.976 1.00 94.75 170 ILE A CA 1
ATOM 1345 C C . ILE A 1 170 ? -4.659 10.594 7.267 1.00 94.75 170 ILE A C 1
ATOM 1347 O O . ILE A 1 170 ? -4.506 10.524 6.049 1.00 94.75 170 ILE A O 1
ATOM 1351 N N . GLU A 1 171 ? -4.108 11.556 8.009 1.00 94.94 171 GLU A N 1
ATOM 1352 C CA . GLU A 1 171 ? -3.336 12.676 7.452 1.00 94.94 171 GLU A CA 1
ATOM 1353 C C . GLU A 1 171 ? -2.040 12.235 6.762 1.00 94.94 171 GLU A C 1
ATOM 1355 O O . GLU A 1 171 ? -1.701 12.738 5.692 1.00 94.94 171 GLU A O 1
ATOM 1360 N N . ILE A 1 172 ? -1.306 11.288 7.355 1.00 95.19 172 ILE A N 1
ATOM 1361 C CA . ILE A 1 172 ? -0.017 10.833 6.809 1.00 95.19 172 ILE A CA 1
ATOM 1362 C C . ILE A 1 172 ? -0.160 9.715 5.770 1.00 95.19 172 ILE A C 1
ATOM 1364 O O . ILE A 1 172 ? 0.817 9.367 5.101 1.00 95.19 172 ILE A O 1
ATOM 1368 N N . 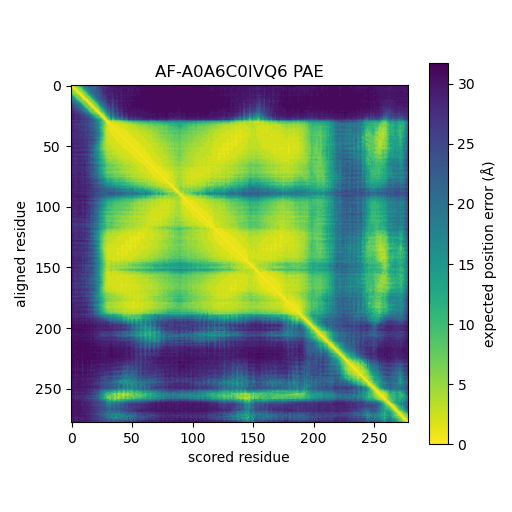SER A 1 173 ? -1.337 9.091 5.665 1.00 94.19 173 SER A N 1
ATOM 1369 C CA . SER A 1 173 ? -1.541 7.967 4.752 1.00 94.19 173 SER A CA 1
ATOM 1370 C C . SER A 1 173 ? -1.598 8.442 3.299 1.00 94.19 173 SER A C 1
ATOM 1372 O O . SER A 1 173 ? -2.333 9.374 2.979 1.00 94.19 173 SER A O 1
ATOM 1374 N N . PRO A 1 174 ? -0.889 7.774 2.372 1.00 94.31 174 PRO A N 1
ATOM 1375 C CA . PRO A 1 174 ? -1.001 8.087 0.954 1.00 94.31 174 PRO A CA 1
ATOM 1376 C C . PRO A 1 174 ? -2.402 7.767 0.426 1.00 94.31 174 PRO A C 1
ATOM 1378 O O . PRO A 1 174 ? -3.029 6.780 0.824 1.00 94.31 174 PRO A O 1
ATOM 1381 N N . HIS A 1 175 ? -2.857 8.569 -0.535 1.00 91.44 175 HIS A N 1
ATOM 1382 C CA . HIS A 1 175 ? -4.147 8.375 -1.186 1.00 91.44 175 HIS A CA 1
ATOM 1383 C C . HIS A 1 175 ? -4.223 7.048 -1.949 1.00 91.44 175 HIS A C 1
ATOM 1385 O O . HIS A 1 175 ? -3.250 6.572 -2.538 1.00 91.44 175 HIS A O 1
ATOM 1391 N N . PHE A 1 176 ? -5.414 6.455 -1.968 1.00 91.44 176 PHE A N 1
ATOM 1392 C CA . PHE A 1 176 ? -5.686 5.255 -2.749 1.00 91.44 176 PHE A CA 1
ATOM 1393 C C . PHE A 1 176 ? -6.023 5.606 -4.194 1.00 91.44 176 PHE A C 1
ATOM 1395 O O . PHE A 1 176 ? -6.638 6.629 -4.481 1.00 91.44 176 PHE A O 1
ATOM 1402 N N . SER A 1 177 ? -5.650 4.715 -5.107 1.00 88.62 177 SER A N 1
ATOM 1403 C CA . SER A 1 177 ? -6.072 4.801 -6.502 1.00 88.62 177 SER A CA 1
ATOM 1404 C C . SER A 1 177 ? -7.470 4.195 -6.678 1.00 88.62 177 SER A C 1
ATOM 1406 O O . SER A 1 177 ? -7.861 3.290 -5.935 1.00 88.62 177 SER A O 1
ATOM 1408 N N . ASN A 1 178 ? -8.234 4.704 -7.650 1.00 87.81 178 ASN A N 1
ATOM 1409 C CA . ASN A 1 178 ? -9.646 4.346 -7.846 1.00 87.81 178 ASN A CA 1
ATOM 1410 C C . ASN A 1 178 ? -9.875 2.838 -8.032 1.00 87.81 178 ASN A C 1
ATOM 1412 O O . ASN A 1 178 ? -10.879 2.311 -7.569 1.00 87.81 178 ASN A O 1
ATOM 1416 N N . ASP A 1 179 ? -8.928 2.127 -8.643 1.00 84.44 179 ASP A N 1
ATOM 1417 C CA . ASP A 1 179 ? -8.974 0.674 -8.817 1.00 84.44 179 ASP A CA 1
ATOM 1418 C C . ASP A 1 179 ? -8.880 -0.093 -7.491 1.00 84.44 179 ASP A C 1
ATOM 1420 O O . ASP A 1 179 ? -9.513 -1.137 -7.339 1.00 84.44 179 ASP A O 1
ATOM 1424 N N . VAL A 1 180 ? -8.119 0.416 -6.515 1.00 86.06 180 VAL A N 1
ATOM 1425 C CA . VAL A 1 180 ? -8.033 -0.190 -5.177 1.00 86.06 180 VAL A CA 1
ATOM 1426 C C . VAL A 1 180 ? -9.328 0.047 -4.408 1.00 86.06 180 VAL A C 1
ATOM 1428 O O . VAL A 1 180 ? -9.814 -0.872 -3.750 1.00 86.06 180 VAL A O 1
ATOM 1431 N N . ILE A 1 181 ? -9.908 1.243 -4.533 1.00 87.38 181 ILE A N 1
ATOM 1432 C CA . ILE A 1 181 ? -11.196 1.581 -3.916 1.00 87.38 181 ILE A CA 1
ATOM 1433 C C . ILE A 1 181 ? -12.300 0.701 -4.507 1.00 87.38 181 ILE A C 1
ATOM 1435 O O . ILE A 1 181 ? -13.015 0.048 -3.757 1.00 87.38 181 ILE A O 1
ATOM 1439 N N . GLU A 1 182 ? -12.394 0.599 -5.835 1.00 84.50 182 GLU A N 1
ATOM 1440 C CA . GLU A 1 182 ? -13.394 -0.237 -6.507 1.00 84.50 182 GLU A CA 1
ATOM 1441 C C . GLU A 1 182 ? -13.237 -1.723 -6.147 1.00 84.50 182 GLU A C 1
ATOM 1443 O O . GLU A 1 182 ? -14.223 -2.411 -5.866 1.00 84.50 182 GLU A O 1
ATOM 1448 N N . TRP A 1 183 ? -11.994 -2.221 -6.105 1.00 82.81 183 TRP A N 1
ATOM 1449 C CA . TRP A 1 183 ? -11.696 -3.578 -5.642 1.00 82.81 183 TRP A CA 1
ATOM 1450 C C . TRP A 1 183 ? -12.183 -3.799 -4.207 1.00 82.81 183 TRP A C 1
ATOM 1452 O O . TRP A 1 183 ? -12.800 -4.824 -3.918 1.00 82.81 183 TRP A O 1
ATOM 1462 N N . PHE A 1 184 ? -11.944 -2.836 -3.318 1.00 82.12 184 PHE A N 1
ATOM 1463 C CA . PHE A 1 184 ? -12.340 -2.940 -1.921 1.00 82.12 184 PHE A CA 1
ATOM 1464 C C . PHE A 1 184 ? -13.860 -2.826 -1.730 1.00 82.12 184 PHE A C 1
ATOM 1466 O O . PHE A 1 184 ? -14.444 -3.582 -0.958 1.00 82.12 184 PHE A O 1
ATOM 1473 N N . THR A 1 185 ? -14.538 -1.959 -2.485 1.00 81.38 185 THR A N 1
ATOM 1474 C CA . THR A 1 185 ? -16.006 -1.878 -2.500 1.00 81.38 185 THR A CA 1
ATOM 1475 C C . THR A 1 185 ? -16.626 -3.197 -2.960 1.00 81.38 185 THR A C 1
ATOM 1477 O O . THR A 1 185 ? -17.576 -3.679 -2.344 1.00 81.38 185 THR A O 1
ATOM 1480 N N . LYS A 1 186 ? -16.062 -3.835 -3.994 1.00 75.50 186 LYS A N 1
ATOM 1481 C CA . LYS A 1 186 ? -16.476 -5.182 -4.423 1.00 75.50 186 LYS A CA 1
ATOM 1482 C C . LYS A 1 186 ? -16.233 -6.231 -3.336 1.00 75.50 186 LYS A C 1
ATOM 1484 O O . LYS A 1 186 ? -17.114 -7.049 -3.097 1.00 75.50 186 LYS A O 1
ATOM 1489 N N . LEU A 1 187 ? -15.085 -6.184 -2.655 1.00 75.94 187 LEU A N 1
ATOM 1490 C CA . LEU A 1 187 ? -14.768 -7.083 -1.540 1.00 75.94 187 LEU A CA 1
ATOM 1491 C C . LEU A 1 187 ? -15.821 -6.994 -0.423 1.00 75.94 187 LEU A C 1
ATOM 1493 O O . LEU A 1 187 ? -16.290 -8.025 0.051 1.00 75.94 187 LEU A O 1
ATOM 1497 N N . ILE A 1 188 ? -16.212 -5.778 -0.032 1.00 75.69 188 ILE A N 1
ATOM 1498 C CA . ILE A 1 188 ? -17.225 -5.561 1.012 1.00 75.69 188 ILE A CA 1
ATOM 1499 C C . ILE A 1 188 ? -18.599 -6.077 0.570 1.00 75.69 188 ILE A C 1
ATOM 1501 O O . ILE A 1 188 ? -19.275 -6.738 1.353 1.00 75.69 188 ILE A O 1
ATOM 1505 N N . ASN A 1 189 ? -19.008 -5.801 -0.671 1.00 72.06 189 ASN A N 1
ATOM 1506 C CA . ASN A 1 189 ? -20.339 -6.170 -1.161 1.00 72.06 189 ASN A CA 1
ATOM 1507 C C . ASN A 1 189 ? -20.508 -7.683 -1.359 1.00 72.06 189 ASN A C 1
ATOM 1509 O O . ASN A 1 189 ? -21.584 -8.216 -1.105 1.00 72.06 189 ASN A O 1
ATOM 1513 N N . THR A 1 190 ? -19.463 -8.371 -1.823 1.00 71.44 190 THR A N 1
ATOM 1514 C CA . THR A 1 190 ? -19.526 -9.810 -2.117 1.00 71.44 190 THR A CA 1
ATOM 1515 C C . THR A 1 190 ? -19.176 -10.664 -0.895 1.00 71.44 190 THR A C 1
ATOM 1517 O O . THR A 1 190 ? -19.578 -11.820 -0.823 1.00 71.44 190 THR A O 1
ATOM 1520 N N . GLY A 1 191 ? -18.399 -10.142 0.062 1.00 64.50 191 GLY A N 1
ATOM 1521 C CA . GLY A 1 191 ? -17.907 -10.901 1.221 1.00 64.50 191 GLY A CA 1
ATOM 1522 C C . GLY A 1 191 ? -16.883 -11.995 0.877 1.00 64.50 191 GLY A C 1
ATOM 1523 O O . GLY A 1 191 ? -16.287 -12.601 1.767 1.00 64.50 191 GLY A O 1
ATOM 1524 N N . GLU A 1 192 ? -16.637 -12.237 -0.409 1.00 57.62 192 GLU A N 1
ATOM 1525 C CA . GLU A 1 192 ? -15.621 -13.155 -0.899 1.00 57.62 192 GLU A CA 1
ATOM 1526 C C . GLU A 1 192 ? -14.297 -12.418 -1.084 1.00 57.62 192 GLU A C 1
ATOM 1528 O O . GLU A 1 192 ? -14.214 -11.419 -1.801 1.00 57.62 192 GLU A O 1
ATOM 1533 N N . PHE A 1 193 ? -13.229 -12.943 -0.477 1.00 58.72 193 PHE A N 1
ATOM 1534 C CA . PHE A 1 193 ? -11.872 -12.490 -0.762 1.00 58.72 193 PHE A CA 1
ATOM 1535 C C . PHE A 1 193 ? -11.478 -12.937 -2.170 1.00 58.72 193 PHE A C 1
ATOM 1537 O O . PHE A 1 193 ? -10.862 -13.986 -2.372 1.00 58.72 193 PHE A O 1
ATOM 1544 N N . ILE A 1 194 ? -11.860 -12.136 -3.164 1.00 55.38 194 ILE A N 1
ATOM 1545 C CA . ILE A 1 194 ? -11.459 -12.350 -4.546 1.00 55.38 194 ILE A CA 1
ATOM 1546 C C . ILE A 1 194 ? -10.013 -11.868 -4.662 1.00 55.38 194 ILE A C 1
ATOM 1548 O O . ILE A 1 194 ? -9.724 -10.721 -5.029 1.00 55.38 194 ILE A O 1
ATOM 1552 N N . GLU A 1 195 ? -9.074 -12.763 -4.357 1.00 56.53 195 GLU A N 1
ATOM 1553 C CA . GLU A 1 195 ? -7.699 -12.640 -4.828 1.00 56.53 195 GLU A CA 1
ATOM 1554 C C . GLU A 1 195 ? -7.732 -12.888 -6.338 1.00 56.53 195 GLU A C 1
ATOM 1556 O O . GLU A 1 195 ? -7.410 -13.967 -6.835 1.00 56.53 195 GLU A O 1
ATOM 1561 N N . HIS A 1 196 ? -8.239 -11.902 -7.088 1.00 46.72 196 HIS A N 1
ATOM 1562 C CA . HIS A 1 196 ? -8.232 -11.952 -8.539 1.00 46.72 196 HIS A CA 1
ATOM 1563 C C . HIS A 1 196 ? -6.798 -12.294 -8.940 1.00 46.72 196 HIS A C 1
ATOM 1565 O O . HIS A 1 196 ? -5.870 -11.550 -8.610 1.00 46.72 196 HIS A O 1
ATOM 1571 N N . LYS A 1 197 ? -6.629 -13.418 -9.650 1.00 45.62 197 LYS A N 1
ATOM 1572 C CA . LYS A 1 197 ? -5.471 -13.695 -10.502 1.00 45.62 197 LYS A CA 1
ATOM 1573 C C . LYS A 1 197 ? -5.330 -12.510 -11.459 1.00 45.62 197 LYS A C 1
ATOM 1575 O O . LYS A 1 197 ? -5.788 -12.557 -12.597 1.00 45.62 197 LYS A O 1
ATOM 1580 N N . GLN A 1 198 ? -4.727 -11.420 -10.999 1.00 46.78 198 GLN A N 1
ATOM 1581 C CA . GLN A 1 198 ? -4.311 -10.275 -11.801 1.00 46.78 198 GLN A CA 1
ATOM 1582 C C . GLN A 1 198 ? -3.053 -10.719 -12.561 1.00 46.78 198 GLN A C 1
ATOM 1584 O O . GLN A 1 198 ? -1.944 -10.255 -12.330 1.00 46.78 198 GLN A O 1
ATOM 1589 N N . LEU A 1 199 ? -3.228 -11.740 -13.402 1.00 44.88 199 LEU A N 1
ATOM 1590 C CA . LEU A 1 199 ? -2.153 -12.540 -13.978 1.00 44.88 199 LEU A CA 1
ATOM 1591 C C . LEU A 1 199 ? -1.802 -12.109 -15.407 1.00 44.88 199 LEU A C 1
ATOM 15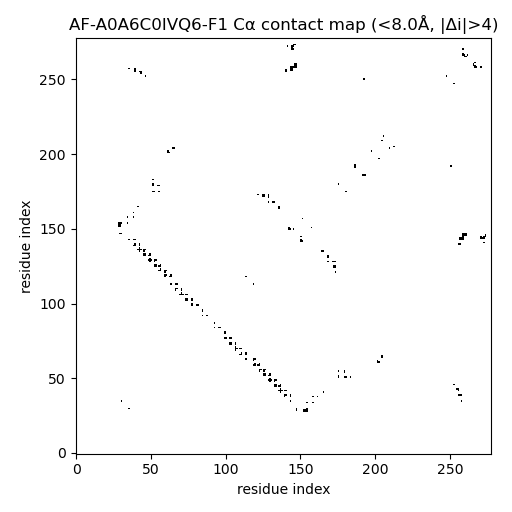93 O O . LEU A 1 199 ? -0.854 -12.642 -15.959 1.00 44.88 199 LEU A O 1
ATOM 1597 N N . PHE A 1 200 ? -2.507 -11.154 -16.022 1.00 39.25 200 PHE A N 1
ATOM 1598 C CA . PHE A 1 200 ? -2.349 -10.924 -17.469 1.00 39.25 200 PHE A CA 1
ATOM 1599 C C . PHE A 1 200 ? -1.683 -9.617 -17.916 1.00 39.25 200 PHE A C 1
ATOM 1601 O O . PHE A 1 200 ? -1.543 -9.396 -19.110 1.00 39.25 200 PHE A O 1
ATOM 1608 N N . GLY A 1 201 ? -1.188 -8.786 -16.998 1.00 42.75 201 GLY A N 1
ATOM 1609 C CA . GLY A 1 201 ? -0.358 -7.627 -17.384 1.00 42.75 201 GLY A CA 1
ATOM 1610 C C . GLY A 1 201 ? 0.715 -7.244 -16.372 1.00 42.75 201 GLY A C 1
ATOM 1611 O O . GLY A 1 201 ? 1.716 -6.631 -16.717 1.00 42.75 201 GLY A O 1
ATOM 1612 N N . VAL A 1 202 ? 0.531 -7.659 -15.121 1.00 45.25 202 VAL A N 1
ATOM 1613 C CA . VAL A 1 202 ? 1.352 -7.235 -13.984 1.00 45.25 202 VAL A CA 1
ATOM 1614 C C . VAL A 1 202 ? 2.337 -8.339 -13.552 1.00 45.25 202 VAL A C 1
ATOM 1616 O O . VAL A 1 202 ? 3.230 -8.084 -12.761 1.00 45.25 202 VAL A O 1
ATOM 1619 N N . CYS A 1 203 ? 2.223 -9.558 -14.103 1.00 46.50 203 CYS A N 1
ATOM 1620 C CA . CYS A 1 203 ? 3.000 -10.749 -13.716 1.00 46.50 203 CYS A CA 1
ATOM 1621 C C . CYS A 1 203 ? 3.917 -11.283 -14.841 1.00 46.50 203 CYS A C 1
ATOM 1623 O O . CYS A 1 203 ? 4.384 -12.418 -14.801 1.00 46.50 203 CYS A O 1
ATOM 1625 N N . CYS A 1 204 ? 4.191 -10.486 -15.879 1.00 49.28 204 CYS A N 1
ATOM 1626 C CA . CYS A 1 204 ? 5.108 -10.910 -16.944 1.00 49.28 204 CYS A CA 1
ATOM 1627 C C . CYS A 1 204 ? 6.563 -10.980 -16.444 1.00 49.28 204 CYS A C 1
ATOM 1629 O O . CYS A 1 204 ? 7.329 -11.819 -16.908 1.00 49.28 204 CYS A O 1
ATOM 1631 N N . TYR A 1 205 ? 6.947 -10.148 -15.469 1.00 53.28 205 TYR A N 1
ATOM 1632 C CA . TYR A 1 205 ? 8.327 -10.091 -14.973 1.00 53.28 205 TYR A CA 1
ATOM 1633 C C . TYR A 1 205 ? 8.644 -11.145 -13.899 1.00 53.28 205 TYR A C 1
ATOM 1635 O O . TYR A 1 205 ? 9.794 -11.561 -13.816 1.00 53.28 205 TYR A O 1
ATOM 1643 N N . GLU A 1 206 ? 7.671 -11.642 -13.119 1.00 50.47 206 GLU A N 1
ATOM 1644 C CA . GLU A 1 206 ? 7.926 -12.815 -12.259 1.00 50.47 206 GLU A CA 1
ATOM 1645 C C . GLU A 1 206 ? 8.221 -14.057 -13.109 1.00 50.47 206 GLU A C 1
ATOM 1647 O O . GLU A 1 206 ? 9.068 -14.869 -12.751 1.00 50.47 206 GLU A O 1
ATOM 1652 N N . TRP A 1 207 ? 7.577 -14.171 -14.274 1.00 48.56 207 TRP A N 1
ATOM 1653 C CA . TRP A 1 207 ? 7.834 -15.249 -15.227 1.00 48.56 207 TRP A CA 1
ATOM 1654 C C . TRP A 1 207 ? 9.151 -15.065 -15.998 1.00 48.56 207 TRP A C 1
ATOM 1656 O O . TRP A 1 207 ? 9.844 -16.041 -16.271 1.00 48.56 207 TRP A O 1
ATOM 1666 N N . PHE A 1 208 ? 9.497 -13.826 -16.369 1.00 48.16 208 PHE A N 1
ATOM 1667 C CA . PHE A 1 208 ? 10.629 -13.542 -17.260 1.00 48.16 208 PHE A CA 1
ATOM 1668 C C . PHE A 1 208 ? 11.953 -13.241 -16.530 1.00 48.16 208 PHE A C 1
ATOM 1670 O O . PHE A 1 208 ? 13.018 -13.476 -17.092 1.00 48.16 208 PHE A O 1
ATOM 1677 N N . CYS A 1 209 ? 11.922 -12.754 -15.282 1.00 45.69 209 CYS A N 1
ATOM 1678 C CA . CYS A 1 209 ? 13.112 -12.261 -14.568 1.00 45.69 209 CYS A CA 1
ATOM 1679 C C . CYS A 1 209 ? 13.506 -13.077 -13.322 1.00 45.69 209 CYS A C 1
ATOM 1681 O O . CYS A 1 209 ? 14.553 -12.804 -12.737 1.00 45.69 209 CYS A O 1
ATOM 1683 N N . LEU A 1 210 ? 12.730 -14.095 -12.926 1.00 47.06 210 LEU A N 1
ATOM 1684 C CA . LEU A 1 210 ? 13.081 -15.044 -11.857 1.00 47.06 210 LEU A CA 1
ATOM 1685 C C . LEU A 1 210 ? 13.266 -16.469 -12.417 1.00 47.06 210 LEU A C 1
ATOM 1687 O O . LEU A 1 210 ? 12.470 -17.358 -12.113 1.00 47.06 210 LEU A O 1
ATOM 1691 N N . PRO A 1 211 ? 14.340 -16.755 -13.181 1.00 44.22 211 PRO A N 1
ATOM 1692 C CA . PRO A 1 211 ? 14.635 -18.120 -13.631 1.00 44.22 211 PRO A CA 1
ATOM 1693 C C . PRO A 1 211 ? 14.881 -19.101 -12.464 1.00 44.22 211 PRO A C 1
ATOM 1695 O O . PRO A 1 211 ? 14.783 -20.311 -12.648 1.00 44.22 211 PRO A O 1
ATOM 1698 N N . CYS A 1 212 ? 15.122 -18.597 -11.247 1.00 37.38 212 CYS A N 1
ATOM 1699 C CA . CYS A 1 212 ? 15.311 -19.400 -10.032 1.00 37.38 212 CYS A CA 1
ATOM 1700 C C . CYS A 1 212 ? 14.103 -19.379 -9.073 1.00 37.38 212 CYS A C 1
ATOM 1702 O O . CYS A 1 212 ? 14.184 -19.908 -7.967 1.00 37.38 212 CYS A O 1
ATOM 1704 N N . GLY A 1 213 ? 12.962 -18.822 -9.492 1.00 42.53 213 GLY A N 1
ATOM 1705 C CA . GLY A 1 213 ? 11.672 -18.923 -8.802 1.00 42.53 213 GLY A CA 1
ATOM 1706 C C . GLY A 1 213 ? 10.872 -20.148 -9.249 1.00 42.53 213 GLY A C 1
ATOM 1707 O O . GLY A 1 213 ? 9.672 -20.051 -9.496 1.00 42.53 213 GLY A O 1
ATOM 1708 N N . PHE A 1 214 ? 11.522 -21.306 -9.399 1.00 39.50 214 PHE A N 1
ATOM 1709 C CA . PHE A 1 214 ? 10.875 -22.560 -9.790 1.00 39.50 214 PHE A CA 1
ATOM 1710 C C . PHE A 1 214 ? 9.983 -23.092 -8.647 1.00 39.50 214 PHE A C 1
ATOM 1712 O O . PHE A 1 214 ? 10.275 -24.094 -8.005 1.00 39.50 214 PHE A O 1
ATOM 1719 N N . ARG A 1 215 ? 8.793 -22.506 -8.464 1.00 42.00 215 ARG A N 1
ATOM 1720 C CA . ARG A 1 215 ? 7.598 -23.301 -8.118 1.00 42.00 215 ARG A CA 1
ATOM 1721 C C . ARG A 1 215 ? 7.017 -23.895 -9.401 1.00 42.00 215 ARG A C 1
ATOM 1723 O O . ARG A 1 215 ? 5.844 -23.749 -9.731 1.00 42.00 215 ARG A O 1
ATOM 1730 N N . GLY A 1 216 ? 7.880 -24.580 -10.147 1.00 39.03 216 GLY A N 1
ATOM 1731 C CA . GLY A 1 216 ? 7.491 -25.423 -11.258 1.00 39.03 216 GLY A CA 1
ATOM 1732 C C . GLY A 1 216 ? 6.979 -26.749 -10.720 1.00 39.03 216 GLY A C 1
ATOM 1733 O O . GLY A 1 216 ? 7.743 -27.689 -10.544 1.00 39.03 216 GLY A O 1
ATOM 1734 N N . CYS A 1 217 ? 5.670 -26.848 -10.514 1.00 36.03 217 CYS A N 1
ATOM 1735 C CA . CYS A 1 217 ? 4.995 -28.128 -10.683 1.00 36.03 217 CYS A CA 1
ATOM 1736 C C . CYS A 1 217 ? 3.919 -27.973 -11.759 1.00 36.03 217 CYS A C 1
ATOM 1738 O O . CYS A 1 217 ? 2.724 -27.904 -11.495 1.00 36.03 217 CYS A O 1
ATOM 1740 N N . LYS A 1 218 ? 4.380 -27.894 -13.010 1.00 46.19 218 LYS A N 1
ATOM 1741 C CA . LYS A 1 218 ? 3.609 -28.322 -14.177 1.00 46.19 218 LYS A CA 1
ATOM 1742 C C . LYS A 1 218 ? 4.204 -29.649 -14.650 1.00 46.19 218 LYS A C 1
ATOM 1744 O O . LYS A 1 218 ? 4.972 -29.687 -15.603 1.00 46.19 218 LYS A O 1
ATOM 1749 N N . LYS A 1 219 ? 3.880 -30.743 -13.958 1.00 35.06 219 LYS A N 1
ATOM 1750 C CA . LYS A 1 219 ? 3.984 -32.091 -14.532 1.00 35.06 219 LYS A CA 1
ATOM 1751 C C . LYS A 1 219 ? 2.795 -32.920 -14.068 1.00 35.06 219 LYS A C 1
ATOM 1753 O O . LYS A 1 219 ? 2.652 -33.230 -12.890 1.00 35.06 219 LYS A O 1
ATOM 1758 N N . SER A 1 220 ? 1.930 -33.243 -15.017 1.00 39.09 220 SER A N 1
ATOM 1759 C CA . SER A 1 220 ? 0.619 -33.863 -14.847 1.00 39.09 220 SER A CA 1
ATOM 1760 C C . SER A 1 220 ? 0.652 -35.363 -14.527 1.00 39.09 220 SER A C 1
ATOM 1762 O O . SER A 1 220 ? -0.261 -36.045 -14.957 1.00 39.09 220 SER A O 1
ATOM 1764 N N . ASN A 1 221 ? 1.658 -35.900 -13.815 1.00 38.34 221 ASN A N 1
ATOM 1765 C CA . ASN A 1 221 ? 1.638 -37.316 -13.377 1.00 38.34 221 ASN A CA 1
ATOM 1766 C C . ASN A 1 221 ? 2.681 -37.731 -12.305 1.00 38.34 221 ASN A C 1
ATOM 1768 O O . ASN A 1 221 ? 2.946 -38.917 -12.141 1.00 38.34 221 ASN A O 1
ATOM 1772 N N . CYS A 1 222 ? 3.287 -36.811 -11.541 1.00 39.75 222 CYS A N 1
ATOM 1773 C CA . CYS A 1 222 ? 4.377 -37.163 -10.603 1.00 39.75 222 CYS A CA 1
ATOM 1774 C C . CYS A 1 222 ? 3.976 -37.441 -9.138 1.00 39.75 222 CYS A C 1
ATOM 1776 O O . CYS A 1 222 ? 4.860 -37.543 -8.295 1.00 39.75 222 CYS A O 1
ATOM 1778 N N . CYS A 1 223 ? 2.693 -37.610 -8.803 1.00 40.97 223 CYS A N 1
ATOM 1779 C CA . CYS A 1 223 ? 2.273 -37.854 -7.413 1.00 40.97 223 CYS A CA 1
ATOM 1780 C C . CYS A 1 223 ? 1.216 -38.964 -7.279 1.00 40.97 223 CYS A C 1
ATOM 1782 O O . CYS A 1 223 ? 0.213 -38.763 -6.603 1.00 40.97 223 CYS A O 1
ATOM 1784 N N . ASN A 1 224 ? 1.438 -40.138 -7.873 1.00 41.44 224 ASN A N 1
ATOM 1785 C CA . ASN A 1 224 ? 0.683 -41.344 -7.515 1.00 41.44 224 ASN A CA 1
ATOM 1786 C C . ASN A 1 224 ? 1.464 -42.154 -6.480 1.00 41.44 224 ASN A C 1
ATOM 1788 O O . ASN A 1 224 ? 2.161 -43.108 -6.811 1.00 41.44 224 ASN A O 1
ATOM 1792 N N . THR A 1 225 ? 1.369 -41.743 -5.216 1.00 42.16 225 THR A N 1
ATOM 1793 C CA . THR A 1 225 ? 1.582 -42.649 -4.078 1.00 42.16 225 THR A CA 1
ATOM 1794 C C . THR A 1 225 ? 0.812 -42.118 -2.866 1.00 42.16 225 THR A C 1
ATOM 1796 O O . THR A 1 225 ? 1.032 -40.981 -2.419 1.00 42.16 225 THR A O 1
ATOM 1799 N N . ASP A 1 226 ? -0.123 -42.960 -2.425 1.00 43.19 226 ASP A N 1
ATOM 1800 C CA . ASP A 1 226 ? -0.919 -42.981 -1.195 1.00 43.19 226 ASP A CA 1
ATOM 1801 C C . ASP A 1 226 ? -1.699 -41.720 -0.816 1.00 43.19 226 ASP A C 1
ATOM 1803 O O . ASP A 1 226 ? -1.263 -40.879 -0.023 1.00 43.19 226 ASP A O 1
ATOM 1807 N N . ASN A 1 227 ? -2.921 -41.638 -1.351 1.00 49.88 227 ASN A N 1
ATOM 1808 C CA . ASN A 1 227 ? -3.908 -40.626 -0.985 1.00 49.88 227 ASN A CA 1
ATOM 1809 C C . ASN A 1 227 ? -4.421 -40.800 0.459 1.00 49.88 227 ASN A C 1
ATOM 1811 O O . ASN A 1 227 ? -4.600 -39.794 1.140 1.00 49.88 227 ASN A O 1
ATOM 1815 N N . ASP A 1 228 ? -4.528 -42.026 0.984 1.00 44.81 228 ASP A N 1
ATOM 1816 C CA . ASP A 1 228 ? -5.177 -42.276 2.286 1.00 44.81 228 ASP A CA 1
ATOM 1817 C C . ASP A 1 228 ? -4.297 -41.922 3.505 1.00 44.81 228 ASP A C 1
ATOM 1819 O O . ASP A 1 228 ? -4.767 -41.342 4.489 1.00 44.81 228 ASP A O 1
ATOM 1823 N N . LEU A 1 229 ? -2.981 -42.167 3.436 1.00 47.44 229 LEU A N 1
ATOM 1824 C CA . LEU A 1 229 ? -2.021 -41.767 4.482 1.00 47.44 229 LEU A CA 1
ATOM 1825 C C . LEU A 1 229 ? -1.764 -40.251 4.490 1.00 47.44 229 LEU A C 1
ATOM 1827 O O . LEU A 1 229 ? -1.564 -39.654 5.555 1.00 47.44 229 LEU A O 1
ATOM 1831 N N . LYS A 1 230 ? -1.795 -39.607 3.314 1.00 49.91 230 LYS A N 1
ATOM 1832 C CA . LYS A 1 230 ? -1.717 -38.143 3.188 1.00 49.91 230 LYS A CA 1
ATOM 1833 C C . LYS A 1 230 ? -2.974 -37.470 3.719 1.00 49.91 230 LYS A C 1
ATOM 1835 O O . LYS A 1 230 ? -2.854 -36.419 4.341 1.00 49.91 230 LYS A O 1
ATOM 1840 N N . GLU A 1 231 ? -4.153 -38.057 3.526 1.00 51.00 231 GLU A N 1
ATOM 1841 C CA . GLU A 1 231 ? -5.406 -37.479 4.011 1.00 51.00 231 GLU A CA 1
ATOM 1842 C C . GLU A 1 231 ? -5.494 -37.486 5.541 1.00 51.00 231 GLU A C 1
ATOM 1844 O O . 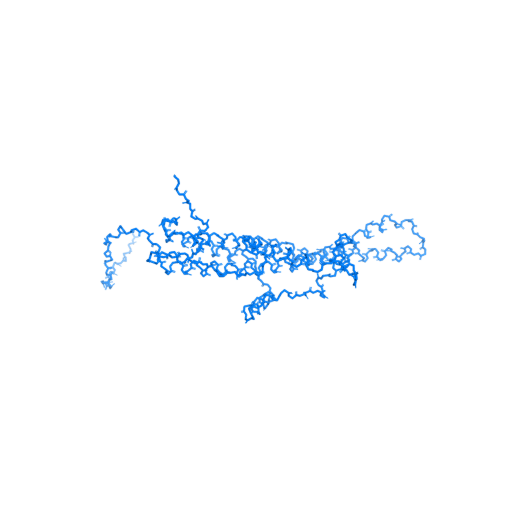GLU A 1 231 ? -5.834 -36.463 6.135 1.00 51.00 231 GLU A O 1
ATOM 1849 N N . ASN A 1 232 ? -5.088 -38.582 6.191 1.00 48.47 232 ASN A N 1
ATOM 1850 C CA . ASN A 1 232 ? -5.036 -38.656 7.654 1.00 48.47 232 ASN A CA 1
ATOM 1851 C C . ASN A 1 232 ? -3.971 -37.724 8.250 1.00 48.47 232 ASN A C 1
ATOM 1853 O O . ASN A 1 232 ? -4.269 -36.983 9.187 1.00 48.47 232 ASN A O 1
ATOM 1857 N N . LYS A 1 233 ? -2.767 -37.645 7.662 1.00 50.28 233 LYS A N 1
ATOM 1858 C CA . LYS A 1 233 ? -1.754 -36.653 8.077 1.00 50.28 233 LYS A CA 1
ATOM 1859 C C . LYS A 1 233 ? -2.225 -35.215 7.854 1.00 50.28 233 LYS A C 1
ATOM 1861 O O . LYS A 1 233 ? -1.932 -34.357 8.674 1.00 50.28 233 LYS A O 1
ATOM 1866 N N . LYS A 1 234 ? -2.991 -34.944 6.792 1.00 49.81 234 LYS A N 1
ATOM 1867 C CA . LYS A 1 234 ? -3.583 -33.628 6.508 1.00 49.81 234 LYS A CA 1
ATOM 1868 C C . LYS A 1 234 ? -4.721 -33.286 7.471 1.00 49.81 234 LYS A C 1
ATOM 1870 O O . LYS A 1 234 ? -4.848 -32.121 7.822 1.00 49.81 234 LYS A O 1
ATOM 1875 N N . LYS A 1 235 ? -5.514 -34.264 7.927 1.00 54.34 235 LYS A N 1
ATOM 1876 C CA . LYS A 1 235 ? -6.552 -34.085 8.961 1.00 54.34 235 LYS A CA 1
ATOM 1877 C C . LYS A 1 235 ? -5.937 -33.796 10.334 1.00 54.34 235 LYS A C 1
ATOM 1879 O O . LYS A 1 235 ? -6.354 -32.834 10.965 1.00 54.34 235 LYS A O 1
ATOM 1884 N N . VAL A 1 236 ? -4.901 -34.541 10.731 1.00 56.81 236 VAL A N 1
ATOM 1885 C CA . VAL A 1 236 ? -4.143 -34.312 11.980 1.00 56.81 236 VAL A CA 1
ATOM 1886 C C . VAL A 1 236 ? -3.363 -32.992 11.932 1.00 56.81 236 VAL A C 1
ATOM 1888 O O . VAL A 1 236 ? -3.372 -32.215 12.878 1.00 56.81 236 VAL A O 1
ATOM 1891 N N . PHE A 1 237 ? -2.734 -32.674 10.800 1.00 48.19 237 PHE A N 1
ATOM 1892 C CA . PHE A 1 237 ? -2.099 -31.372 10.598 1.00 48.19 237 PHE A CA 1
ATOM 1893 C C . PHE A 1 237 ? -3.137 -30.247 10.638 1.00 48.19 237 PHE A C 1
ATOM 1895 O O . PHE A 1 237 ? -2.899 -29.239 11.279 1.00 48.19 237 PHE A O 1
ATOM 1902 N N . LYS A 1 238 ? -4.317 -30.421 10.032 1.00 48.16 238 LYS A N 1
ATOM 1903 C CA . LYS A 1 238 ? -5.406 -29.435 10.074 1.00 48.16 238 LYS A CA 1
ATOM 1904 C C . LYS A 1 238 ? -5.971 -29.241 11.484 1.00 48.16 238 LYS A C 1
ATOM 1906 O O . LYS A 1 238 ? -6.296 -28.110 11.813 1.00 48.16 238 LYS A O 1
ATOM 1911 N N . SER A 1 239 ? -6.059 -30.283 12.316 1.00 49.47 239 SER A N 1
ATOM 1912 C CA . SER A 1 239 ? -6.487 -30.129 13.714 1.00 49.47 239 SER A CA 1
ATOM 1913 C C . SER A 1 239 ? -5.455 -29.361 14.544 1.00 49.47 239 SER A C 1
ATOM 1915 O O . SER A 1 239 ? -5.840 -28.439 15.247 1.00 49.47 239 SER A O 1
ATOM 1917 N N . ILE A 1 240 ? -4.156 -29.638 14.367 1.00 52.06 240 ILE A N 1
ATOM 1918 C CA . ILE A 1 240 ? -3.057 -28.898 15.024 1.00 52.06 240 ILE A CA 1
ATOM 1919 C C . ILE A 1 240 ? -2.955 -27.451 14.495 1.00 52.06 240 ILE A C 1
ATOM 1921 O O . ILE A 1 240 ? -2.663 -26.521 15.237 1.00 52.06 240 ILE A O 1
ATOM 1925 N N . TRP A 1 241 ? -3.227 -27.228 13.207 1.00 43.84 241 TRP A N 1
ATOM 1926 C CA . TRP A 1 241 ? -3.208 -25.899 12.580 1.00 43.84 241 TRP A CA 1
ATOM 1927 C C . TRP A 1 241 ? -4.408 -25.021 12.921 1.00 43.84 241 TRP A C 1
ATOM 1929 O O . TRP A 1 241 ? -4.317 -23.809 12.763 1.00 43.84 241 TRP A O 1
ATOM 1939 N N . ASN A 1 242 ? -5.521 -25.609 13.360 1.00 46.66 242 ASN A N 1
ATOM 1940 C CA . ASN A 1 242 ? -6.689 -24.850 13.798 1.00 46.66 242 ASN A CA 1
ATOM 1941 C C . ASN A 1 242 ? -6.493 -24.235 15.196 1.00 46.66 242 ASN A C 1
ATOM 1943 O O . ASN A 1 242 ? -7.177 -23.266 15.512 1.00 46.66 242 ASN A O 1
ATOM 1947 N N . GLU A 1 243 ? -5.569 -24.771 16.001 1.00 51.97 243 GLU A N 1
ATOM 1948 C CA . GLU A 1 243 ? -5.177 -24.217 17.309 1.00 51.97 243 GLU A CA 1
ATOM 1949 C C . GLU A 1 243 ? -4.161 -23.072 17.175 1.00 51.97 243 GLU A C 1
ATOM 1951 O O . GLU A 1 243 ? -4.062 -22.204 18.040 1.00 51.97 243 GLU A O 1
ATOM 1956 N N . ILE A 1 244 ? -3.410 -23.034 16.070 1.00 38.06 244 ILE A N 1
ATOM 1957 C CA . ILE A 1 244 ? -2.465 -21.955 15.790 1.00 38.06 244 ILE A CA 1
ATOM 1958 C C . ILE A 1 244 ? -3.249 -20.775 15.221 1.00 38.06 244 ILE A C 1
ATOM 1960 O O . ILE A 1 244 ? -3.789 -20.840 14.115 1.00 38.06 244 ILE A O 1
ATOM 1964 N N . GLU A 1 245 ? -3.272 -19.658 15.947 1.00 44.47 245 GLU A N 1
ATOM 1965 C CA . GLU A 1 245 ? -3.707 -18.385 15.378 1.00 44.47 245 GLU A CA 1
ATOM 1966 C C . GLU A 1 245 ? -2.838 -18.051 14.164 1.00 44.47 245 GLU A C 1
ATOM 1968 O O . GLU A 1 245 ? -1.674 -17.657 14.276 1.00 44.47 245 GLU A O 1
ATOM 1973 N N . LEU A 1 246 ? -3.412 -18.243 12.977 1.00 43.06 246 LEU A N 1
ATOM 1974 C CA . LEU A 1 246 ? -2.764 -17.862 11.737 1.00 43.06 246 LEU A CA 1
ATOM 1975 C C . LEU A 1 246 ? -2.569 -16.340 11.732 1.00 43.06 246 LEU A C 1
ATOM 1977 O O . LEU A 1 246 ? -3.502 -15.606 12.070 1.00 43.06 246 LEU A O 1
ATOM 1981 N N . PRO A 1 247 ? -1.394 -15.841 11.312 1.00 39.75 247 PRO A N 1
ATOM 1982 C CA . PRO A 1 247 ? -1.210 -14.412 11.129 1.00 39.75 247 PRO A CA 1
ATOM 1983 C C . PRO A 1 247 ? -2.256 -13.893 10.135 1.00 39.75 247 PRO A C 1
ATOM 1985 O O . PRO A 1 247 ? -2.537 -14.550 9.129 1.00 39.75 247 PRO A O 1
ATOM 1988 N N . GLU A 1 248 ? -2.787 -12.689 10.374 1.00 50.81 24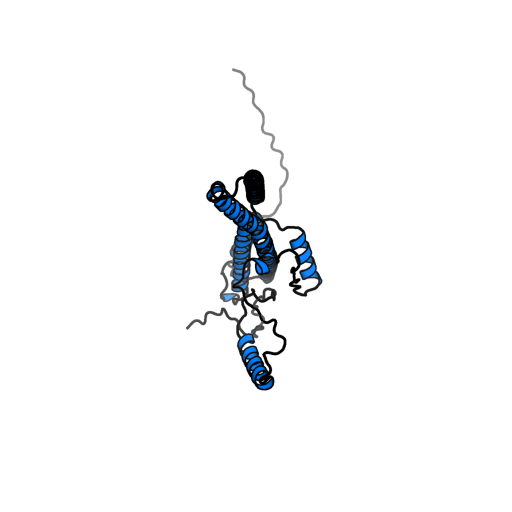8 GLU A N 1
ATOM 1989 C CA . GLU A 1 248 ? -3.823 -12.026 9.549 1.00 50.81 248 GLU A CA 1
ATOM 1990 C C . GLU A 1 248 ? -3.474 -11.913 8.049 1.00 50.81 248 GLU A C 1
ATOM 1992 O O . GLU A 1 248 ? -4.312 -11.575 7.218 1.00 50.81 248 GLU A O 1
ATOM 1997 N N . ILE A 1 249 ? -2.231 -12.236 7.688 1.00 43.97 249 ILE A N 1
ATOM 1998 C CA . ILE A 1 249 ? -1.715 -12.397 6.328 1.00 43.97 249 ILE A CA 1
ATOM 1999 C C . ILE A 1 249 ? -2.523 -13.454 5.538 1.00 43.97 249 ILE A C 1
ATOM 2001 O O . ILE A 1 249 ? -2.596 -13.377 4.313 1.00 43.97 249 ILE A O 1
ATOM 2005 N N . LEU A 1 250 ? -3.175 -14.409 6.218 1.00 35.50 250 LEU A N 1
ATOM 2006 C CA . LEU A 1 250 ? -3.985 -15.481 5.622 1.00 35.50 250 LEU A CA 1
ATOM 2007 C C . LEU A 1 250 ? -5.498 -15.193 5.705 1.00 35.50 250 LEU A C 1
ATOM 2009 O O . LEU A 1 250 ? -6.282 -15.955 6.262 1.00 35.50 250 LEU A O 1
ATOM 2013 N N . GLY A 1 251 ? -5.915 -14.084 5.094 1.00 42.62 251 GLY A N 1
ATOM 2014 C CA . GLY A 1 251 ? -7.175 -14.022 4.343 1.00 42.62 251 GLY A CA 1
ATOM 2015 C C . GLY A 1 251 ? -8.507 -14.062 5.100 1.00 42.62 251 GLY A C 1
ATOM 2016 O O . GLY A 1 251 ? -9.527 -14.311 4.462 1.00 42.62 251 GLY A O 1
ATOM 2017 N N . ARG A 1 252 ? -8.566 -13.795 6.408 1.00 43.78 252 ARG A N 1
ATOM 2018 C CA . ARG A 1 252 ? -9.845 -13.469 7.063 1.00 43.78 252 ARG A CA 1
ATOM 2019 C C . ARG A 1 252 ? -9.674 -12.265 7.973 1.00 43.78 252 ARG A C 1
ATOM 2021 O O . ARG A 1 252 ? -9.123 -12.391 9.060 1.00 43.78 252 ARG A O 1
ATOM 2028 N N . ILE A 1 253 ? -10.176 -11.115 7.522 1.00 55.72 253 ILE A N 1
ATOM 2029 C CA . ILE A 1 253 ? -10.443 -9.982 8.410 1.00 55.72 253 ILE A CA 1
ATOM 2030 C C . ILE A 1 253 ? -11.515 -10.478 9.383 1.00 55.72 253 ILE A C 1
ATOM 2032 O O . ILE A 1 253 ? -12.653 -10.720 8.980 1.00 55.72 253 ILE A O 1
ATOM 2036 N N . LYS A 1 254 ? -11.138 -10.730 10.636 1.00 62.62 254 LYS A N 1
ATOM 2037 C CA . LYS A 1 254 ? -12.102 -11.044 11.692 1.00 62.62 254 LYS A CA 1
ATOM 2038 C C . LYS A 1 254 ? -12.550 -9.727 12.329 1.00 62.62 254 LYS A C 1
ATOM 2040 O O . LYS A 1 254 ? -11.699 -8.865 12.544 1.00 62.62 254 LYS A O 1
ATOM 2045 N N . PRO A 1 255 ? -13.849 -9.557 12.622 1.00 66.94 255 PRO A N 1
ATOM 2046 C CA . PRO A 1 255 ? -14.309 -8.385 13.349 1.00 66.94 255 PRO A CA 1
ATOM 2047 C C . PRO A 1 255 ? -13.687 -8.372 14.743 1.00 66.94 255 PRO A C 1
ATOM 2049 O O . PRO A 1 255 ? -13.522 -9.421 15.371 1.00 66.94 255 PRO A O 1
ATOM 2052 N N . THR A 1 256 ? -13.377 -7.182 15.237 1.00 75.69 256 THR A N 1
ATOM 2053 C CA . THR A 1 256 ? -12.812 -7.007 16.571 1.00 75.69 256 THR A CA 1
ATOM 2054 C C . THR A 1 256 ? -13.830 -7.446 17.630 1.00 75.69 256 THR A C 1
ATOM 2056 O O . THR A 1 256 ? -14.991 -7.019 17.635 1.00 75.69 256 THR A O 1
ATOM 2059 N N . THR A 1 257 ? -13.417 -8.339 18.526 1.00 77.12 257 THR A N 1
ATOM 2060 C CA . THR A 1 257 ? -14.258 -8.875 19.604 1.00 77.12 257 THR A CA 1
ATOM 2061 C C . THR A 1 257 ? -14.042 -8.092 20.894 1.00 77.12 257 THR A C 1
ATOM 2063 O O . THR A 1 257 ? -12.914 -7.741 21.226 1.00 77.12 257 THR A O 1
ATOM 2066 N N . ILE A 1 258 ? -15.124 -7.833 21.631 1.00 77.44 258 ILE A N 1
ATOM 2067 C CA . ILE A 1 258 ? -15.079 -7.180 22.946 1.00 77.44 258 ILE A CA 1
ATOM 2068 C C . ILE A 1 258 ? -15.310 -8.260 23.999 1.00 77.44 258 ILE A C 1
ATOM 2070 O O . ILE A 1 258 ? -16.305 -8.982 23.918 1.00 77.44 258 ILE A O 1
ATOM 2074 N N . VAL A 1 259 ? -14.431 -8.353 24.995 1.00 76.50 259 VAL A N 1
ATOM 2075 C CA . VAL A 1 259 ? -14.659 -9.214 26.164 1.00 76.50 259 VAL A CA 1
ATOM 2076 C C . VAL A 1 259 ? -15.505 -8.449 27.193 1.00 76.50 259 VAL A C 1
ATOM 2078 O O . VAL A 1 259 ? -15.124 -7.348 27.599 1.00 76.50 259 VAL A O 1
ATOM 2081 N N . ARG A 1 260 ? -16.660 -9.005 27.593 1.00 69.81 260 ARG A N 1
ATOM 2082 C CA . ARG A 1 260 ? -17.582 -8.435 28.599 1.00 69.81 260 ARG A CA 1
ATOM 2083 C C . ARG A 1 260 ? -17.696 -9.335 29.830 1.00 69.81 260 ARG A C 1
ATOM 2085 O O . ARG A 1 260 ? -17.653 -10.556 29.711 1.00 69.81 260 ARG A O 1
ATOM 2092 N N . GLU A 1 261 ? -17.867 -8.715 30.993 1.00 59.28 261 GLU A N 1
ATOM 2093 C CA . GLU A 1 261 ? -18.160 -9.380 32.267 1.00 59.28 261 GLU A CA 1
ATOM 2094 C C . GLU A 1 261 ? -19.670 -9.325 32.535 1.00 59.28 261 GLU A C 1
ATOM 2096 O O . GLU A 1 261 ? -20.131 -8.578 33.394 1.00 59.28 261 GLU A O 1
ATOM 2101 N N . ASP A 1 262 ? -20.472 -10.069 31.779 1.00 44.94 262 ASP A N 1
ATOM 2102 C CA . ASP A 1 262 ? -21.916 -10.103 32.021 1.00 44.94 262 ASP A CA 1
ATOM 2103 C C . ASP A 1 262 ? -22.229 -11.307 32.943 1.00 44.94 262 ASP A C 1
ATOM 2105 O O . ASP A 1 262 ? -22.148 -12.462 32.534 1.00 44.94 262 ASP A O 1
ATOM 2109 N N . ASN A 1 263 ? -22.525 -11.033 34.222 1.00 41.19 263 ASN A N 1
ATOM 2110 C CA . ASN A 1 263 ? -23.079 -11.944 35.246 1.00 41.19 263 ASN A CA 1
ATOM 2111 C C . ASN A 1 263 ? -22.556 -13.401 35.277 1.00 41.19 263 ASN A C 1
ATOM 2113 O O . ASN A 1 263 ? -23.302 -14.353 35.050 1.00 41.19 263 ASN A O 1
ATOM 2117 N N . GLY A 1 264 ? -21.293 -13.589 35.674 1.00 47.03 264 GLY A N 1
ATOM 2118 C CA . GLY A 1 264 ? -20.798 -14.860 36.233 1.00 47.03 264 GLY A CA 1
ATOM 2119 C C . GLY A 1 264 ? -20.536 -16.003 35.246 1.00 47.03 264 GLY A C 1
ATOM 2120 O O . GLY A 1 264 ? -20.057 -17.055 35.659 1.00 47.03 264 GLY A O 1
ATOM 2121 N N . SER A 1 265 ? -20.781 -15.802 33.954 1.00 42.34 265 SER A N 1
ATOM 2122 C CA . SER A 1 265 ? -20.390 -16.736 32.900 1.00 42.34 265 SER A CA 1
ATOM 2123 C C . SER A 1 265 ? -19.460 -16.017 31.937 1.00 42.34 265 SER A C 1
ATOM 2125 O O . SER A 1 265 ? -19.867 -15.069 31.270 1.00 42.34 265 SER A O 1
ATOM 2127 N N . TYR A 1 266 ? -18.212 -16.475 31.847 1.00 46.69 266 TYR A N 1
ATOM 2128 C CA . TYR A 1 266 ? -17.284 -16.046 30.807 1.00 46.69 266 TYR A CA 1
ATOM 2129 C C . TYR A 1 266 ? -17.854 -16.455 29.442 1.00 46.69 266 TYR A C 1
ATOM 2131 O O . TYR A 1 266 ? -17.633 -17.567 28.974 1.00 46.69 266 TYR A O 1
ATOM 2139 N N . VAL A 1 267 ? -18.610 -15.569 28.790 1.00 46.28 267 VAL A N 1
ATOM 2140 C CA . VAL A 1 267 ? -19.023 -15.748 27.390 1.00 46.28 267 VAL A CA 1
ATOM 2141 C C . VAL A 1 267 ? -17.859 -15.323 26.494 1.00 46.28 267 VAL A C 1
ATOM 2143 O O . VAL A 1 267 ? -17.886 -14.286 25.841 1.00 46.28 267 VAL A O 1
ATOM 2146 N N . ASN A 1 268 ? -16.775 -16.084 26.577 1.00 50.56 268 ASN A N 1
ATOM 2147 C CA . ASN A 1 268 ? -15.750 -16.275 25.558 1.00 50.56 268 ASN A CA 1
ATOM 2148 C C . ASN A 1 268 ? -14.733 -17.233 26.175 1.00 50.56 268 ASN A C 1
ATOM 2150 O O . ASN A 1 268 ? -13.958 -16.848 27.054 1.00 50.56 268 ASN A O 1
ATOM 2154 N N . GLU A 1 269 ? -14.790 -18.492 25.748 1.00 44.62 269 GLU A N 1
ATOM 2155 C CA . GLU A 1 269 ? -13.694 -19.431 25.952 1.00 44.62 269 GLU A CA 1
ATOM 2156 C C . GLU A 1 269 ? -12.416 -18.780 25.383 1.00 44.62 269 GLU A C 1
ATOM 2158 O O . GLU A 1 269 ? -12.424 -18.227 24.283 1.00 44.62 269 GLU A O 1
ATOM 2163 N N . ASP A 1 270 ? -11.357 -18.781 26.193 1.00 46.97 270 ASP A N 1
ATOM 2164 C CA . ASP A 1 270 ? -9.996 -18.316 25.889 1.00 46.97 270 ASP A CA 1
ATOM 2165 C C . ASP A 1 270 ? -9.734 -16.797 25.877 1.00 46.97 270 ASP A C 1
ATOM 2167 O O . ASP A 1 270 ? -9.358 -16.186 24.873 1.00 46.97 270 ASP A O 1
ATOM 2171 N N . ASN A 1 271 ? -9.784 -16.170 27.060 1.00 51.66 271 ASN A N 1
ATOM 2172 C CA . ASN A 1 271 ? -9.157 -14.859 27.262 1.00 51.66 271 ASN A CA 1
ATOM 2173 C C . ASN A 1 271 ? -7.614 -14.974 27.299 1.00 51.66 271 ASN A C 1
ATOM 2175 O O . ASN A 1 271 ? -6.992 -15.036 28.361 1.00 51.66 271 ASN A O 1
ATOM 2179 N N . LYS A 1 272 ? -7.004 -15.000 26.109 1.00 49.88 272 LYS A N 1
ATOM 2180 C CA . LYS A 1 272 ? -5.562 -15.173 25.844 1.00 49.88 272 LYS A CA 1
ATOM 2181 C C . LYS A 1 272 ? -4.626 -14.197 26.574 1.00 49.88 272 LYS A C 1
ATOM 2183 O O . LYS A 1 272 ? -3.449 -14.502 26.748 1.00 49.88 272 LYS A O 1
ATOM 2188 N N . TYR A 1 273 ? -5.114 -13.025 26.977 1.00 46.34 273 TYR A N 1
ATOM 2189 C CA . TYR A 1 273 ? -4.289 -11.954 27.554 1.00 46.34 273 TYR A CA 1
ATOM 2190 C C . TYR A 1 273 ? -4.419 -11.821 29.071 1.00 46.34 273 TYR A C 1
ATOM 2192 O O . TYR A 1 273 ? -3.886 -10.869 29.644 1.00 46.34 273 TYR A O 1
ATOM 2200 N N . ARG A 1 274 ? -5.114 -12.754 29.730 1.00 47.06 274 ARG A N 1
ATOM 2201 C CA . ARG A 1 274 ? -5.204 -12.779 31.188 1.00 47.06 274 ARG A CA 1
ATOM 2202 C C . ARG A 1 274 ? -3.804 -12.957 31.775 1.00 47.06 274 ARG A C 1
ATOM 2204 O O . ARG A 1 274 ? -3.177 -13.999 31.596 1.00 47.06 274 ARG A O 1
ATOM 2211 N N . ILE A 1 275 ? -3.326 -11.953 32.503 1.00 43.03 275 ILE A N 1
ATOM 2212 C CA . ILE A 1 275 ? -2.126 -12.104 33.322 1.00 43.03 275 ILE A CA 1
ATOM 2213 C C . ILE A 1 275 ? -2.561 -12.913 34.544 1.00 43.03 275 ILE A C 1
ATOM 2215 O O . ILE A 1 275 ? -3.315 -12.436 35.389 1.00 43.03 275 ILE A O 1
ATOM 2219 N N . SER A 1 276 ? -2.162 -14.182 34.603 1.00 37.12 276 SER A N 1
ATOM 2220 C CA . SER A 1 276 ? -2.332 -14.989 35.806 1.00 37.12 276 SER A CA 1
ATOM 2221 C C . SER A 1 276 ? -1.434 -14.407 36.892 1.00 37.12 276 SER A C 1
ATOM 2223 O O . SER A 1 276 ? -0.216 -14.571 36.838 1.00 37.12 276 SER A O 1
ATOM 2225 N N . ASN A 1 277 ? -2.029 -13.704 37.850 1.00 38.19 277 ASN A N 1
ATOM 2226 C CA . ASN A 1 277 ? -1.331 -13.328 39.071 1.00 38.19 277 ASN A CA 1
ATOM 2227 C C . ASN A 1 277 ? -0.982 -14.624 39.823 1.00 38.19 277 ASN A C 1
ATOM 2229 O O . ASN A 1 277 ? -1.889 -15.364 40.209 1.00 38.19 277 ASN A O 1
ATOM 2233 N N . VAL A 1 278 ? 0.316 -14.906 39.956 1.00 37.28 278 VAL A N 1
ATOM 2234 C CA . VAL A 1 278 ? 0.874 -15.854 40.935 1.00 37.28 278 VAL A CA 1
ATOM 2235 C C . VAL A 1 278 ? 1.247 -15.062 42.175 1.00 37.28 278 VAL A C 1
ATOM 2237 O O . VAL A 1 278 ? 1.845 -13.976 41.995 1.00 37.28 278 VAL A O 1
#

pLDDT: mean 70.99, std 22.73, range [28.84, 97.38]

Foldseek 3Di:
DDDDDDDDDDDDDDDDDDDPDPPDDPDFQFDDPVLLVVLLVLLLVLVLLLVLLVVLLLVLVLVLCVLVVLLVVLVVCLVVLVVCLVVDDPVCSVVSVVVSVVSNVVSVVSVVVCVVVVSVVLSVLSVVLSVLSVCLSVVSLLQLLDERVPHDRNSVVVSVVSVVSSVVSVVSHDDGDPVSVVLSVCCVVVVDPCPDCPPPPRCPCVVVPCPPPPPDPPDPDDDPDDPPVVVVVVVVVVVVVVPDPDPPVPDDPDRRDGFDDDPPDRPPPDSPNDDPDD

Organism: NCBI:txid1070528